Protein AF-A0A8H5I3A1-F1 (afdb_monomer_lite)

Sequence (200 aa):
MLNSIEPTDPDFLNMETYYETLQFLGSLYQNLHDGFGPIMMLRIITWFTFVPRNFVQLARELRPRALIILAYYAAFLKFPSDVWWIKNVGNRSLRDLCEHIGPEWQQYLLVPHMARLVEGELELGRVLFEDPNWSPQKPNSLRLDPTASVTLVDEKGRRVEWIPAEKKLVLMDSRGQVITKGEAIEKWRTDMNSTFTFDP

Radius of gyration: 25.06 Å; chains: 1; bounding box: 58×34×69 Å

Structure (mmCIF, N/CA/C/O backbone):
data_AF-A0A8H5I3A1-F1
#
_entry.id   AF-A0A8H5I3A1-F1
#
loop_
_atom_site.group_PDB
_atom_site.id
_atom_site.type_symbol
_atom_site.label_atom_id
_atom_site.label_alt_id
_atom_site.label_comp_id
_atom_site.label_asym_id
_atom_site.label_entity_id
_atom_site.label_seq_id
_atom_site.pdbx_PDB_ins_code
_atom_site.Cartn_x
_atom_site.Cartn_y
_atom_site.Cartn_z
_atom_site.occupancy
_atom_site.B_iso_or_equiv
_atom_site.auth_seq_id
_atom_site.auth_comp_id
_atom_site.auth_asym_id
_atom_site.auth_atom_id
_atom_site.pdbx_PDB_model_num
ATOM 1 N N . MET A 1 1 ? -14.997 4.706 6.112 1.00 88.19 1 MET A N 1
ATOM 2 C CA . MET A 1 1 ? -14.342 4.085 7.282 1.00 88.19 1 MET A CA 1
ATOM 3 C C . MET A 1 1 ? -13.966 5.092 8.373 1.00 88.19 1 MET A C 1
ATOM 5 O O . MET A 1 1 ? -14.440 4.921 9.486 1.00 88.19 1 MET A O 1
ATOM 9 N N . LEU A 1 2 ? -13.111 6.099 8.115 1.00 89.44 2 LEU A N 1
ATOM 10 C CA . LEU A 1 2 ? -12.712 7.071 9.158 1.00 89.44 2 LEU A CA 1
ATOM 11 C C . LEU A 1 2 ? -13.728 8.200 9.367 1.00 89.44 2 LEU A C 1
ATOM 13 O O . LEU A 1 2 ? -13.983 8.584 10.498 1.00 89.44 2 LEU A O 1
ATOM 17 N N . ASN A 1 3 ? -14.376 8.663 8.295 1.00 88.19 3 ASN A N 1
ATOM 18 C CA . ASN A 1 3 ? -15.410 9.708 8.369 1.00 88.19 3 ASN A CA 1
ATOM 19 C C . ASN A 1 3 ? -16.679 9.281 9.131 1.00 88.19 3 ASN A C 1
ATOM 21 O O . ASN A 1 3 ? -17.557 10.103 9.346 1.00 88.19 3 ASN A O 1
ATOM 25 N N . SER A 1 4 ? -16.798 8.000 9.489 1.00 87.56 4 SER A N 1
ATOM 26 C CA . SER A 1 4 ? -17.924 7.436 10.242 1.00 87.56 4 SER A CA 1
ATOM 27 C C . SER A 1 4 ? -17.569 7.155 11.708 1.00 87.56 4 SER A C 1
ATOM 29 O O . SER A 1 4 ? -18.235 6.347 12.348 1.00 87.56 4 SER A O 1
ATOM 31 N N . ILE A 1 5 ? -16.461 7.711 12.211 1.00 90.50 5 ILE A N 1
ATOM 32 C CA . ILE A 1 5 ? -16.051 7.582 13.612 1.00 90.50 5 ILE A CA 1
ATOM 33 C C . ILE A 1 5 ? -16.800 8.640 14.424 1.00 90.50 5 ILE A C 1
ATOM 35 O O . ILE A 1 5 ? -16.552 9.835 14.286 1.00 90.50 5 ILE A O 1
ATOM 39 N N . GLU A 1 6 ? -17.702 8.180 15.283 1.00 91.94 6 GLU A N 1
ATOM 40 C CA . GLU A 1 6 ? -18.440 9.031 16.216 1.00 91.94 6 GLU A CA 1
ATOM 41 C C . GLU A 1 6 ? -17.607 9.328 17.479 1.00 91.94 6 GLU A C 1
ATOM 43 O O . GLU A 1 6 ? -16.731 8.533 17.826 1.00 91.94 6 GLU A O 1
ATOM 48 N N . PRO A 1 7 ? -17.898 10.404 18.237 1.00 92.62 7 PRO A N 1
ATOM 49 C CA . PRO A 1 7 ? -17.209 10.720 19.499 1.00 92.62 7 PRO A CA 1
ATOM 50 C C . PRO A 1 7 ? -17.223 9.609 20.557 1.00 92.62 7 PRO A C 1
ATOM 52 O O . PRO A 1 7 ? -16.402 9.610 21.470 1.00 92.62 7 PRO A O 1
ATOM 55 N N . THR A 1 8 ? -18.167 8.674 20.459 1.00 92.88 8 THR A N 1
ATOM 56 C CA . THR A 1 8 ? -18.295 7.516 21.350 1.00 92.88 8 THR A CA 1
ATOM 57 C C . THR A 1 8 ? -17.515 6.289 20.868 1.00 92.88 8 THR A C 1
ATOM 59 O O . THR A 1 8 ? -17.412 5.313 21.613 1.00 92.88 8 THR A O 1
ATOM 62 N N . ASP A 1 9 ? -16.970 6.306 19.647 1.00 92.88 9 ASP A N 1
ATOM 63 C CA . ASP A 1 9 ? -16.182 5.203 19.100 1.00 92.88 9 ASP A CA 1
ATOM 64 C C . ASP A 1 9 ? -14.805 5.157 19.795 1.00 92.88 9 ASP A C 1
ATOM 66 O O . ASP A 1 9 ? -14.123 6.181 19.891 1.00 92.88 9 ASP A O 1
ATOM 70 N N . PRO A 1 10 ? -14.338 3.985 20.258 1.00 90.75 10 PRO A N 1
ATOM 71 C CA . PRO A 1 10 ? -13.012 3.845 20.860 1.00 90.75 10 PRO A CA 1
ATOM 72 C C . PRO A 1 10 ? -11.845 4.241 19.931 1.00 90.75 10 PRO A C 1
ATOM 74 O O . PRO A 1 10 ? -10.742 4.491 20.412 1.00 90.75 10 PRO A O 1
ATOM 77 N N . ASP A 1 11 ? -12.051 4.323 18.611 1.00 93.62 11 ASP A N 1
ATOM 78 C CA . ASP A 1 11 ? -11.067 4.858 17.659 1.00 93.62 11 ASP A CA 1
ATOM 79 C C . ASP A 1 11 ? -11.056 6.391 17.549 1.00 93.62 11 ASP A C 1
ATOM 81 O O . ASP A 1 11 ? -10.166 6.927 16.888 1.00 93.62 11 ASP A O 1
ATOM 85 N N . PHE A 1 12 ? -11.979 7.112 18.194 1.00 94.50 12 PHE A N 1
ATOM 86 C CA . PHE A 1 12 ? -12.083 8.572 18.083 1.00 94.50 12 PHE A CA 1
ATOM 87 C C . PHE A 1 12 ? -10.777 9.288 18.450 1.00 94.50 12 PHE A C 1
ATOM 89 O O . PHE A 1 12 ? -10.300 10.145 17.709 1.00 94.50 12 PHE A O 1
ATOM 96 N N . LEU A 1 13 ? -10.124 8.870 19.536 1.00 94.25 13 LEU A N 1
ATOM 97 C CA . LEU A 1 13 ? -8.843 9.446 19.969 1.00 94.25 13 LEU A CA 1
ATOM 98 C C . LEU A 1 13 ? -7.669 9.105 19.037 1.00 94.25 13 LEU A C 1
ATOM 100 O O . LEU A 1 13 ? -6.625 9.744 19.103 1.00 94.25 13 LEU A O 1
ATOM 104 N N . ASN A 1 14 ? -7.838 8.115 18.160 1.00 96.25 14 ASN A N 1
ATOM 105 C CA . ASN A 1 14 ? -6.808 7.629 17.246 1.00 96.25 14 ASN A CA 1
ATOM 106 C C . ASN A 1 14 ? -6.982 8.156 15.814 1.00 96.25 14 ASN A C 1
ATOM 108 O O . ASN A 1 14 ? -6.205 7.793 14.930 1.00 96.25 14 ASN A O 1
ATOM 112 N N . MET A 1 15 ? -7.984 9.008 15.558 1.00 95.69 15 MET A N 1
ATOM 113 C CA . MET A 1 15 ? -8.279 9.520 14.215 1.00 95.69 15 MET A CA 1
ATOM 114 C C . MET A 1 15 ? -7.068 10.170 13.551 1.00 95.69 15 MET A C 1
ATOM 116 O O . MET A 1 15 ? -6.775 9.861 12.399 1.00 95.69 15 MET A O 1
ATOM 120 N N . GLU A 1 16 ? -6.338 11.019 14.275 1.00 95.69 16 GLU A N 1
ATOM 121 C CA . GLU A 1 16 ? -5.143 11.689 13.751 1.00 95.69 16 GLU A CA 1
ATOM 122 C C . GLU A 1 16 ? -4.082 10.678 13.303 1.00 95.69 16 GLU A C 1
ATOM 124 O O . GLU A 1 16 ? -3.569 10.772 12.192 1.00 95.69 16 GLU A O 1
ATOM 129 N N . THR A 1 17 ? -3.845 9.637 14.107 1.00 97.69 17 THR A N 1
ATOM 130 C CA . THR A 1 17 ? -2.913 8.551 13.770 1.00 97.69 17 THR A CA 1
ATOM 131 C C . THR A 1 17 ? -3.335 7.810 12.496 1.00 97.69 17 THR A C 1
ATOM 133 O O . THR A 1 17 ? -2.490 7.479 11.658 1.00 97.69 17 THR A O 1
ATOM 136 N N . TYR A 1 18 ? -4.636 7.562 12.307 1.00 97.88 18 TYR A N 1
ATOM 137 C CA . TYR A 1 18 ? -5.134 6.945 11.077 1.00 97.88 18 TYR A CA 1
ATOM 138 C C . TYR A 1 18 ? -4.972 7.864 9.861 1.00 97.88 18 TYR A C 1
ATOM 140 O O . TYR A 1 18 ? -4.528 7.396 8.812 1.00 97.88 18 TYR A O 1
ATOM 148 N N . TYR A 1 19 ? -5.290 9.155 9.991 1.00 97.25 19 TYR A N 1
ATOM 149 C CA . TYR A 1 19 ? -5.118 10.129 8.911 1.00 97.25 19 TYR A CA 1
ATOM 150 C C . TYR A 1 19 ? -3.655 10.288 8.508 1.00 97.25 19 TYR A C 1
ATOM 152 O O . TYR A 1 19 ? -3.350 10.232 7.319 1.00 97.25 19 TYR A O 1
ATOM 160 N N . GLU A 1 20 ? -2.749 10.422 9.474 1.00 97.25 20 GLU A N 1
ATOM 161 C CA . GLU A 1 20 ? -1.308 10.499 9.225 1.00 97.25 20 GLU A CA 1
ATOM 162 C C . GLU A 1 20 ? -0.809 9.245 8.487 1.00 97.25 20 GLU A C 1
ATOM 164 O O . GLU A 1 20 ? -0.136 9.335 7.460 1.00 97.25 20 GLU A O 1
ATOM 169 N N . THR A 1 21 ? -1.232 8.052 8.917 1.00 98.12 21 THR A N 1
ATOM 170 C CA . THR A 1 21 ? -0.876 6.801 8.224 1.00 98.12 21 THR A CA 1
ATOM 171 C C . THR A 1 21 ? -1.431 6.747 6.797 1.00 98.12 21 THR A C 1
ATOM 173 O O . THR A 1 21 ? -0.738 6.318 5.868 1.00 98.12 21 THR A O 1
ATOM 176 N N . LEU A 1 22 ? -2.667 7.212 6.591 1.00 97.56 22 LEU A N 1
ATOM 177 C CA . LEU A 1 22 ? -3.273 7.299 5.264 1.00 97.56 22 LEU A CA 1
ATOM 178 C C . LEU A 1 22 ? -2.560 8.297 4.351 1.00 97.56 22 LEU A C 1
ATOM 180 O O . LEU A 1 22 ? -2.540 8.068 3.147 1.00 97.56 22 LEU A O 1
ATOM 184 N N . GLN A 1 23 ? -1.942 9.360 4.872 1.00 97.44 23 GLN A N 1
ATOM 185 C CA . GLN A 1 23 ? -1.122 10.260 4.054 1.00 97.44 23 GLN A CA 1
ATOM 186 C C . GLN A 1 23 ? 0.094 9.524 3.482 1.00 97.44 23 GLN A C 1
ATOM 188 O O . GLN A 1 23 ? 0.380 9.635 2.287 1.00 97.44 23 GLN A O 1
ATOM 193 N N . PHE A 1 24 ? 0.770 8.703 4.292 1.00 97.44 24 PHE A N 1
ATOM 194 C CA . PHE A 1 24 ? 1.877 7.877 3.806 1.00 97.44 24 PHE A CA 1
ATOM 195 C C . PHE A 1 24 ? 1.408 6.837 2.788 1.00 97.44 24 PHE A C 1
ATOM 197 O O . PHE A 1 24 ? 2.057 6.666 1.756 1.00 97.44 24 PHE A O 1
ATOM 204 N N . LEU A 1 25 ? 0.278 6.165 3.031 1.00 97.81 25 LEU A N 1
ATOM 205 C CA . LEU A 1 25 ? -0.305 5.234 2.058 1.00 97.81 25 LEU A CA 1
ATOM 206 C C . LEU A 1 25 ? -0.710 5.953 0.759 1.00 97.81 25 LEU A C 1
ATOM 208 O O . LEU A 1 25 ? -0.364 5.501 -0.328 1.00 97.81 25 LEU A O 1
ATOM 212 N N . GLY A 1 26 ? -1.362 7.110 0.859 1.00 96.81 26 GLY A N 1
ATOM 213 C CA . GLY A 1 26 ? -1.740 7.957 -0.271 1.00 96.81 26 GLY A CA 1
ATOM 214 C C . GLY A 1 26 ? -0.532 8.421 -1.085 1.00 96.81 26 GLY A C 1
ATOM 215 O O . GLY A 1 26 ? -0.606 8.497 -2.308 1.00 96.81 26 GLY A O 1
ATOM 216 N N . SER A 1 27 ? 0.621 8.632 -0.445 1.00 95.69 27 SER A N 1
ATOM 217 C CA . SER A 1 27 ? 1.862 8.908 -1.171 1.00 95.69 27 SER A CA 1
ATOM 218 C C . SER A 1 27 ? 2.274 7.746 -2.088 1.00 95.69 27 SER A C 1
ATOM 220 O O . SER A 1 27 ? 2.778 7.999 -3.180 1.00 95.69 27 SER A O 1
ATOM 222 N N . LEU A 1 28 ? 2.011 6.485 -1.715 1.00 97.12 28 LEU A N 1
ATOM 223 C CA . LEU A 1 28 ? 2.271 5.332 -2.587 1.00 97.12 28 LEU A CA 1
ATOM 224 C C . LEU A 1 28 ? 1.354 5.345 -3.812 1.00 97.12 28 LEU A C 1
ATOM 226 O O . LEU A 1 28 ? 1.834 5.117 -4.917 1.00 97.12 28 LEU A O 1
ATOM 230 N N . TYR A 1 29 ? 0.076 5.691 -3.638 1.00 96.88 29 TYR A N 1
ATOM 231 C CA . TYR A 1 29 ? -0.862 5.889 -4.749 1.00 96.88 29 TYR A CA 1
ATOM 232 C C . TYR A 1 29 ? -0.400 6.986 -5.713 1.00 96.88 29 TYR A C 1
ATOM 234 O O . TYR A 1 29 ? -0.421 6.795 -6.925 1.00 96.88 29 TYR A O 1
ATOM 242 N N . GLN A 1 30 ? 0.081 8.115 -5.188 1.00 93.75 30 GLN A N 1
ATOM 243 C CA . GLN A 1 30 ? 0.622 9.187 -6.029 1.00 93.75 30 GLN A CA 1
ATOM 244 C C . GLN A 1 30 ? 1.849 8.725 -6.825 1.00 93.75 30 GLN A C 1
ATOM 246 O O . GLN A 1 30 ? 1.947 9.002 -8.013 1.00 93.75 30 GLN A O 1
ATOM 251 N N . ASN A 1 31 ? 2.756 7.960 -6.209 1.00 91.62 31 ASN A N 1
ATOM 252 C CA . ASN A 1 31 ? 3.911 7.408 -6.927 1.00 91.62 31 ASN A CA 1
ATOM 253 C C . ASN A 1 31 ? 3.501 6.325 -7.940 1.00 91.62 31 ASN A C 1
ATOM 255 O O . ASN A 1 31 ? 4.146 6.192 -8.972 1.00 91.62 31 ASN A O 1
ATOM 259 N N . LEU A 1 32 ? 2.428 5.575 -7.681 1.00 93.50 32 LEU A N 1
ATOM 260 C CA . LEU A 1 32 ? 1.914 4.574 -8.615 1.00 93.50 32 LEU A CA 1
ATOM 261 C C . LEU A 1 32 ? 1.421 5.214 -9.925 1.00 93.50 32 LEU A C 1
ATOM 263 O O . LEU A 1 32 ? 1.598 4.620 -10.987 1.00 93.50 32 LEU A O 1
ATOM 267 N N . HIS A 1 33 ? 0.869 6.435 -9.880 1.00 90.19 33 HIS A N 1
ATOM 268 C CA . HIS A 1 33 ? 0.532 7.187 -11.097 1.00 90.19 33 HIS A CA 1
ATOM 269 C C . HIS A 1 33 ? 1.747 7.432 -11.999 1.00 90.19 33 HIS A C 1
ATOM 271 O O . HIS A 1 33 ? 1.598 7.415 -13.219 1.00 90.19 33 HIS A O 1
ATOM 277 N N . ASP A 1 34 ? 2.939 7.614 -11.426 1.00 87.44 34 ASP A N 1
ATOM 278 C CA . ASP A 1 34 ? 4.181 7.799 -12.179 1.00 87.44 34 ASP A CA 1
ATOM 279 C C . ASP A 1 34 ? 4.711 6.498 -12.812 1.00 87.44 34 ASP A C 1
ATOM 281 O O . ASP A 1 34 ? 5.591 6.572 -13.667 1.00 87.44 34 ASP A O 1
ATOM 285 N N . GLY A 1 35 ? 4.193 5.326 -12.433 1.00 87.62 35 GLY A N 1
ATOM 286 C CA . GLY A 1 35 ? 4.614 4.016 -12.944 1.00 87.62 35 GLY A CA 1
ATOM 287 C C . GLY A 1 35 ? 5.496 3.207 -11.992 1.00 87.62 35 GLY A C 1
ATOM 288 O O . GLY A 1 35 ? 5.764 3.599 -10.859 1.00 87.62 35 GLY A O 1
ATOM 289 N N . PHE A 1 36 ? 5.963 2.045 -12.456 1.00 88.44 36 PHE A N 1
ATOM 290 C CA . PHE A 1 36 ? 6.558 0.995 -11.616 1.00 88.44 36 PHE A CA 1
ATOM 291 C C . PHE A 1 36 ? 8.086 1.136 -11.462 1.00 88.44 36 PHE A C 1
ATOM 293 O O . PHE A 1 36 ? 8.856 0.187 -11.599 1.00 88.44 36 PHE A O 1
ATOM 300 N N . GLY A 1 37 ? 8.556 2.361 -11.215 1.00 85.12 37 GLY A N 1
ATOM 301 C CA . GLY A 1 37 ? 9.987 2.669 -11.149 1.00 85.12 37 GLY A CA 1
ATOM 302 C C . GLY A 1 37 ? 10.681 2.217 -9.847 1.00 85.12 37 GLY A C 1
ATOM 303 O O . GLY A 1 37 ? 10.029 2.037 -8.816 1.00 85.12 37 GLY A O 1
ATOM 304 N N . PRO A 1 38 ? 12.029 2.142 -9.817 1.00 85.62 38 PRO A N 1
ATOM 305 C CA . PRO A 1 38 ? 12.796 1.794 -8.611 1.00 85.62 38 PRO A CA 1
ATOM 306 C C . PRO A 1 38 ? 12.502 2.669 -7.382 1.00 85.62 38 PRO A C 1
ATOM 308 O O . PRO A 1 38 ? 12.528 2.182 -6.254 1.00 85.62 38 PRO A O 1
ATOM 311 N N . ILE A 1 39 ? 12.188 3.954 -7.586 1.00 87.38 39 ILE A N 1
ATOM 312 C CA . ILE A 1 39 ? 11.810 4.872 -6.499 1.00 87.38 39 ILE A CA 1
ATOM 313 C C . ILE A 1 39 ? 10.489 4.431 -5.854 1.00 87.38 39 ILE A C 1
ATOM 315 O O . ILE A 1 39 ? 10.374 4.447 -4.630 1.00 87.38 39 ILE A O 1
ATOM 319 N N . MET A 1 40 ? 9.512 4.001 -6.658 1.00 90.81 40 MET A N 1
ATOM 320 C CA . MET A 1 40 ? 8.245 3.468 -6.158 1.00 90.81 40 MET A CA 1
ATOM 321 C C . MET A 1 40 ? 8.492 2.203 -5.327 1.00 90.81 40 MET A C 1
ATOM 323 O O . MET A 1 40 ? 8.013 2.113 -4.198 1.00 90.81 40 MET A O 1
ATOM 327 N N . MET A 1 41 ? 9.313 1.276 -5.831 1.00 91.81 41 MET A N 1
ATOM 328 C CA . MET A 1 41 ? 9.672 0.047 -5.110 1.00 91.81 41 MET A CA 1
ATOM 329 C C . MET A 1 41 ? 10.355 0.347 -3.771 1.00 91.81 41 MET A C 1
ATOM 331 O O . MET A 1 41 ? 9.996 -0.231 -2.746 1.00 91.81 41 MET A O 1
ATOM 335 N N . LEU A 1 42 ? 11.291 1.302 -3.749 1.00 91.88 42 LEU A N 1
ATOM 336 C CA . LEU A 1 42 ? 11.956 1.732 -2.519 1.00 91.88 42 LEU A CA 1
ATOM 337 C C . LEU A 1 42 ? 10.966 2.334 -1.512 1.00 91.88 42 LEU A C 1
ATOM 339 O O . LEU A 1 42 ? 11.050 2.033 -0.321 1.00 91.88 42 LEU A O 1
ATOM 343 N N . ARG A 1 43 ? 10.012 3.153 -1.971 1.00 94.62 43 ARG A N 1
ATOM 344 C CA . ARG A 1 43 ? 8.970 3.735 -1.110 1.00 94.62 43 ARG A CA 1
ATOM 345 C C . ARG A 1 43 ? 8.049 2.672 -0.526 1.00 94.62 43 ARG A C 1
ATOM 347 O O . ARG A 1 43 ? 7.736 2.755 0.655 1.00 94.62 43 ARG A O 1
ATOM 354 N N . ILE A 1 44 ? 7.664 1.667 -1.313 1.00 96.62 44 ILE A N 1
ATOM 355 C CA . ILE A 1 44 ? 6.885 0.526 -0.815 1.00 96.62 44 ILE A CA 1
ATOM 356 C C . ILE A 1 44 ? 7.672 -0.186 0.282 1.00 96.62 44 ILE A C 1
ATOM 358 O O . ILE A 1 44 ? 7.165 -0.366 1.381 1.00 96.62 44 ILE A O 1
ATOM 362 N N . ILE A 1 45 ? 8.929 -0.543 0.008 1.00 95.38 45 ILE A N 1
ATOM 363 C CA . ILE A 1 45 ? 9.759 -1.311 0.940 1.00 95.38 45 ILE A CA 1
ATOM 364 C C . ILE A 1 45 ? 10.027 -0.539 2.235 1.00 95.38 45 ILE A C 1
ATOM 366 O O . ILE A 1 45 ? 10.087 -1.145 3.296 1.00 95.38 45 ILE A O 1
ATOM 370 N N . THR A 1 46 ? 10.182 0.781 2.173 1.00 95.62 46 THR A N 1
ATOM 371 C CA . THR A 1 46 ? 10.489 1.613 3.348 1.00 95.62 46 THR A CA 1
ATOM 372 C C . THR A 1 46 ? 9.254 2.214 4.019 1.00 95.62 46 THR A C 1
ATOM 374 O O . THR A 1 46 ? 9.390 2.872 5.043 1.00 95.62 46 THR A O 1
ATOM 377 N N . TRP A 1 47 ? 8.036 1.973 3.521 1.00 97.06 47 TRP A N 1
ATOM 378 C CA . TRP A 1 47 ? 6.813 2.600 4.041 1.00 97.06 47 TRP A CA 1
ATOM 379 C C . TRP A 1 47 ? 6.662 2.453 5.562 1.00 97.06 47 TRP A C 1
ATOM 381 O O . TRP A 1 47 ? 6.403 3.433 6.260 1.00 97.06 47 TRP A O 1
ATOM 391 N N . PHE A 1 48 ? 6.930 1.259 6.100 1.00 91.06 48 PHE A N 1
ATOM 392 C CA . PHE A 1 48 ? 6.798 0.971 7.532 1.00 91.06 48 PHE A CA 1
ATOM 393 C C . PHE A 1 48 ? 7.735 1.793 8.433 1.00 91.06 48 PHE A C 1
ATOM 395 O O . PHE A 1 48 ? 7.478 1.889 9.630 1.00 91.06 48 PHE A O 1
ATOM 402 N N . THR A 1 49 ? 8.808 2.394 7.899 1.00 94.50 49 THR A N 1
ATOM 403 C CA . THR A 1 49 ? 9.718 3.239 8.691 1.00 94.50 49 THR A CA 1
ATOM 404 C C . THR A 1 49 ? 9.162 4.638 8.945 1.00 94.50 49 THR A C 1
ATOM 406 O O . THR A 1 49 ? 9.665 5.332 9.824 1.00 94.50 49 THR A O 1
ATOM 409 N N . PHE A 1 50 ? 8.146 5.056 8.184 1.00 93.25 50 PHE A N 1
ATOM 410 C CA . PHE A 1 50 ? 7.515 6.377 8.299 1.00 93.25 50 PHE A CA 1
ATOM 411 C C . PHE A 1 50 ? 6.216 6.355 9.107 1.00 93.25 50 PHE A C 1
ATOM 413 O O . PHE A 1 50 ? 5.752 7.395 9.559 1.00 93.25 50 PHE A O 1
ATOM 420 N N . VAL A 1 51 ? 5.630 5.174 9.299 1.00 94.94 51 VAL A N 1
ATOM 421 C CA . VAL A 1 51 ? 4.338 5.011 9.966 1.00 94.94 51 VAL A CA 1
ATOM 422 C C . VAL A 1 51 ? 4.432 5.382 11.455 1.00 94.94 51 VAL A C 1
ATOM 424 O O . VAL A 1 51 ? 5.390 4.979 12.125 1.00 94.94 51 VAL A O 1
ATOM 427 N N . PRO A 1 52 ? 3.434 6.092 12.018 1.00 97.00 52 PRO A N 1
ATOM 428 C CA . PRO A 1 52 ? 3.438 6.466 13.428 1.00 97.00 52 PRO A CA 1
ATOM 429 C C . PRO A 1 52 ? 3.522 5.250 14.355 1.00 97.00 52 PRO A C 1
ATOM 431 O O . PRO A 1 52 ? 2.848 4.238 14.153 1.00 97.00 52 PRO A O 1
ATOM 434 N N . ARG A 1 53 ? 4.284 5.367 15.450 1.00 96.50 53 ARG A N 1
ATOM 435 C CA . ARG A 1 53 ? 4.385 4.297 16.466 1.00 96.50 53 ARG A CA 1
ATOM 436 C C . ARG A 1 53 ? 3.021 3.888 17.028 1.00 96.50 53 ARG A C 1
ATOM 438 O O . ARG A 1 53 ? 2.795 2.703 17.259 1.00 96.50 53 ARG A O 1
ATOM 445 N N . ASN A 1 54 ? 2.108 4.844 17.192 1.00 97.31 54 ASN A N 1
ATOM 446 C CA . ASN A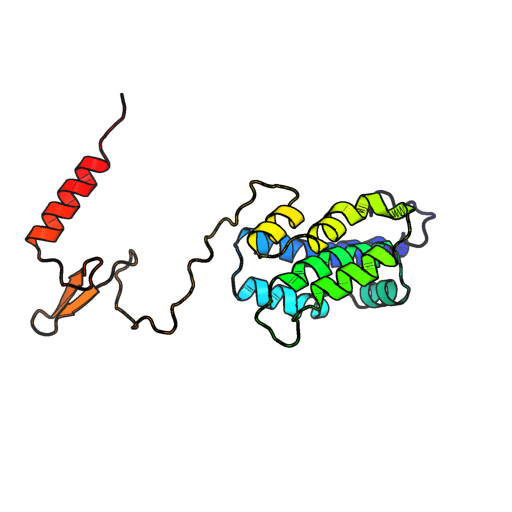 1 54 ? 0.749 4.569 17.658 1.00 97.31 54 ASN A CA 1
ATOM 447 C C . ASN A 1 54 ? -0.023 3.695 16.666 1.00 97.31 54 ASN A C 1
ATOM 449 O O . ASN A 1 54 ? -0.717 2.778 17.087 1.00 97.31 54 ASN A O 1
ATOM 453 N N . PHE A 1 55 ? 0.151 3.891 15.356 1.00 98.19 55 PHE A N 1
ATOM 454 C CA . PHE A 1 55 ? -0.488 3.030 14.362 1.00 98.19 55 PHE A CA 1
ATOM 455 C C . PHE A 1 55 ? 0.004 1.585 14.473 1.00 98.19 55 PHE A C 1
ATOM 457 O O . PHE A 1 55 ? -0.792 0.6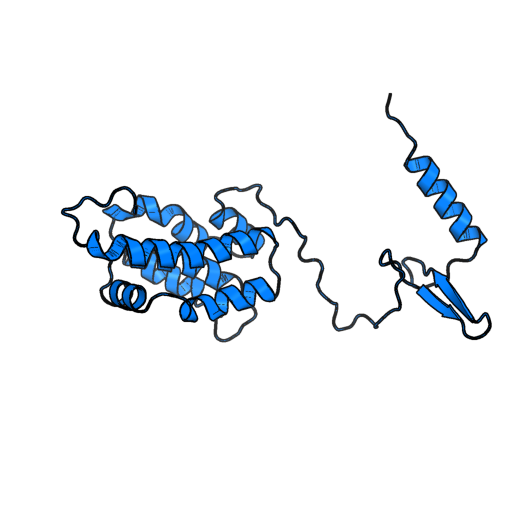50 14.408 1.00 98.19 55 PHE A O 1
ATOM 464 N N . VAL A 1 56 ? 1.307 1.391 14.708 1.00 97.38 56 VAL A N 1
ATOM 465 C CA . VAL A 1 56 ? 1.872 0.054 14.951 1.00 97.38 56 VAL A CA 1
ATOM 466 C C . VAL A 1 56 ? 1.214 -0.597 16.169 1.00 97.38 56 VAL A C 1
ATOM 468 O O . VAL A 1 56 ? 0.903 -1.785 16.128 1.00 97.38 56 VAL A O 1
ATOM 471 N N . GLN A 1 57 ? 0.953 0.166 17.231 1.00 97.56 57 GLN A N 1
ATOM 472 C CA . GLN A 1 57 ? 0.243 -0.340 18.404 1.00 97.56 57 GLN A CA 1
ATOM 473 C C . GLN A 1 57 ? -1.210 -0.726 18.075 1.00 97.56 57 GLN A C 1
ATOM 475 O O . GLN A 1 57 ? -1.622 -1.833 18.409 1.00 97.56 57 GLN A O 1
ATOM 480 N N . LEU A 1 58 ? -1.946 0.108 17.334 1.00 97.94 58 LEU A N 1
ATOM 481 C CA . LEU A 1 58 ? -3.319 -0.192 16.897 1.00 97.94 58 LEU A CA 1
ATOM 482 C C . LEU A 1 58 ? -3.387 -1.455 16.025 1.00 97.94 58 LEU A C 1
ATOM 484 O O . LEU A 1 58 ? -4.307 -2.261 16.155 1.00 97.94 58 LEU A O 1
ATOM 488 N N . ALA A 1 59 ? -2.390 -1.665 15.163 1.00 97.44 59 ALA A N 1
ATOM 489 C CA . ALA A 1 59 ? -2.267 -2.889 14.378 1.00 97.44 59 ALA A CA 1
ATOM 490 C C . ALA A 1 59 ? -1.979 -4.119 15.255 1.00 97.44 59 ALA A C 1
ATOM 492 O O . ALA A 1 59 ? -2.552 -5.182 15.024 1.00 97.44 59 ALA A O 1
ATOM 493 N N . ARG A 1 60 ? -1.128 -3.986 16.283 1.00 97.06 60 ARG A N 1
ATOM 494 C CA . ARG A 1 60 ? -0.850 -5.063 17.255 1.00 97.06 60 ARG A CA 1
ATOM 495 C C . ARG A 1 60 ? -2.067 -5.417 18.103 1.00 97.06 60 ARG A C 1
ATOM 497 O O . ARG A 1 60 ? -2.230 -6.574 18.469 1.00 97.06 60 ARG A O 1
ATOM 504 N N . GLU A 1 61 ? -2.909 -4.433 18.389 1.00 97.12 61 GLU A N 1
ATOM 505 C CA . GLU A 1 61 ? -4.204 -4.597 19.055 1.00 97.12 61 GLU A CA 1
ATOM 506 C C . GLU A 1 61 ? -5.301 -5.112 18.113 1.00 97.12 61 GLU A C 1
ATOM 508 O O . GLU A 1 61 ? -6.447 -5.258 18.531 1.00 97.12 61 GLU A O 1
ATOM 513 N N . LEU A 1 62 ? -4.962 -5.394 16.848 1.00 96.75 62 LEU A N 1
ATOM 514 C CA . LEU A 1 62 ? -5.878 -5.909 15.830 1.00 96.75 62 LEU A CA 1
ATOM 515 C C . LEU A 1 62 ? -7.097 -4.998 15.615 1.00 96.75 62 LEU A C 1
ATOM 517 O O . LEU A 1 62 ? -8.195 -5.463 15.307 1.00 96.75 62 LEU A O 1
ATOM 521 N N . ARG A 1 63 ? -6.918 -3.675 15.755 1.00 96.56 63 ARG A N 1
ATOM 522 C CA . ARG A 1 63 ? -7.989 -2.705 15.493 1.00 96.56 63 ARG A CA 1
ATOM 523 C C . ARG A 1 63 ? -8.405 -2.815 14.019 1.00 96.56 63 ARG A C 1
ATOM 525 O O . ARG A 1 63 ? -7.555 -2.600 13.151 1.00 96.56 63 ARG A O 1
ATOM 532 N N . PRO A 1 64 ? -9.685 -3.092 13.693 1.00 96.31 64 PRO A N 1
ATOM 533 C CA . PRO A 1 64 ? -10.095 -3.389 12.318 1.00 96.31 64 PRO A CA 1
ATOM 534 C C . PRO A 1 64 ? -9.700 -2.312 11.306 1.00 96.31 64 PRO A C 1
ATOM 536 O O . PRO A 1 64 ? -9.217 -2.623 10.223 1.00 96.31 64 PRO A O 1
ATOM 539 N N . ARG A 1 65 ? -9.810 -1.033 11.685 1.00 97.06 65 ARG A N 1
ATOM 540 C CA . ARG A 1 65 ? -9.417 0.107 10.844 1.00 97.06 65 ARG A CA 1
ATOM 541 C C . ARG A 1 65 ? -7.920 0.123 10.521 1.00 97.06 65 ARG A C 1
ATOM 543 O O . ARG A 1 65 ? -7.547 0.405 9.383 1.00 97.06 65 ARG A O 1
ATOM 550 N N . ALA A 1 66 ? -7.069 -0.229 11.488 1.00 97.88 66 ALA A N 1
ATOM 551 C CA . ALA A 1 66 ? -5.632 -0.380 11.264 1.00 97.88 66 ALA A CA 1
ATOM 552 C C . ALA A 1 66 ? -5.343 -1.554 10.319 1.00 97.88 66 ALA A C 1
ATOM 554 O O . ALA A 1 66 ? -4.542 -1.424 9.393 1.00 97.88 66 ALA A O 1
ATOM 555 N N . LEU A 1 67 ? -6.035 -2.681 10.513 1.00 98.38 67 LEU A N 1
ATOM 556 C CA . LEU A 1 67 ? -5.872 -3.871 9.678 1.00 98.38 67 LEU A CA 1
ATOM 557 C C . LEU A 1 67 ? -6.340 -3.651 8.236 1.00 98.38 67 LEU A C 1
ATOM 559 O O . LEU A 1 67 ? -5.691 -4.140 7.317 1.00 98.38 67 LEU A O 1
ATOM 563 N N . ILE A 1 68 ? -7.403 -2.873 8.018 1.00 98.38 68 ILE A N 1
ATOM 564 C CA . ILE A 1 68 ? -7.850 -2.477 6.675 1.00 98.38 68 ILE A CA 1
ATOM 565 C C . ILE A 1 68 ? -6.755 -1.663 5.980 1.00 98.38 68 ILE A C 1
ATOM 567 O O . ILE A 1 68 ? -6.362 -2.004 4.869 1.00 98.38 68 ILE A O 1
ATOM 571 N N . ILE A 1 69 ? -6.189 -0.645 6.639 1.00 98.38 69 ILE A N 1
ATOM 572 C CA . ILE A 1 69 ? -5.078 0.148 6.079 1.00 98.38 69 ILE A CA 1
ATOM 573 C C . ILE A 1 69 ? -3.874 -0.751 5.749 1.00 98.38 69 ILE A C 1
ATOM 575 O O . ILE A 1 69 ? -3.281 -0.625 4.675 1.00 98.38 69 ILE A O 1
ATOM 579 N N . LEU A 1 70 ? -3.546 -1.706 6.626 1.00 98.44 70 LEU A N 1
ATOM 580 C CA . LEU A 1 70 ? -2.505 -2.701 6.361 1.00 98.44 70 LEU A CA 1
ATOM 581 C C . LEU A 1 70 ? -2.845 -3.634 5.196 1.00 98.44 70 LEU A C 1
ATOM 583 O O . LEU A 1 70 ? -1.932 -4.030 4.479 1.00 98.44 70 LEU A O 1
ATOM 587 N N . ALA A 1 71 ? -4.115 -3.973 4.973 1.00 98.62 71 ALA A N 1
ATOM 588 C CA . ALA A 1 71 ? -4.533 -4.804 3.848 1.00 98.62 71 ALA A CA 1
ATOM 589 C C . ALA A 1 71 ? -4.311 -4.073 2.516 1.00 98.62 71 ALA A C 1
ATOM 591 O O . ALA A 1 71 ? -3.757 -4.648 1.581 1.00 98.62 71 ALA A O 1
ATOM 592 N N . TYR A 1 72 ? -4.626 -2.777 2.449 1.00 98.56 72 TYR A N 1
ATOM 593 C CA . TYR A 1 72 ? -4.279 -1.953 1.289 1.00 98.56 72 TYR A CA 1
ATOM 594 C C . TYR A 1 72 ? -2.761 -1.857 1.089 1.00 98.56 72 TYR A C 1
ATOM 596 O O . TYR A 1 72 ? -2.274 -2.038 -0.024 1.00 98.56 72 TYR A O 1
ATOM 604 N N . TYR A 1 73 ? -1.982 -1.656 2.155 1.00 98.50 73 TYR A N 1
ATOM 605 C CA . TYR A 1 73 ? -0.519 -1.685 2.052 1.00 98.50 73 TYR A CA 1
ATOM 606 C C . TYR A 1 73 ? 0.022 -3.062 1.613 1.00 98.50 73 TYR A C 1
ATOM 608 O O . TYR A 1 73 ? 0.954 -3.142 0.814 1.00 98.50 73 TYR A O 1
ATOM 616 N N . ALA A 1 74 ? -0.586 -4.163 2.060 1.00 98.31 74 ALA A N 1
ATOM 617 C CA . ALA A 1 74 ? -0.207 -5.514 1.652 1.00 98.31 74 ALA A CA 1
ATOM 618 C C . ALA A 1 74 ? -0.414 -5.757 0.149 1.00 98.31 74 ALA A C 1
ATOM 620 O O . ALA A 1 74 ? 0.358 -6.506 -0.452 1.00 98.31 74 ALA A O 1
ATOM 621 N N . ALA A 1 75 ? -1.383 -5.085 -0.480 1.00 98.44 75 ALA A N 1
ATOM 622 C CA . ALA A 1 75 ? -1.497 -5.072 -1.935 1.00 98.44 75 ALA A CA 1
ATOM 623 C C . ALA A 1 75 ? -0.270 -4.415 -2.589 1.00 98.44 75 ALA A C 1
ATOM 625 O O . ALA A 1 75 ? 0.296 -4.998 -3.509 1.00 98.44 75 ALA A O 1
ATOM 626 N N . PHE A 1 76 ? 0.237 -3.291 -2.067 1.00 97.94 76 PHE A N 1
ATOM 627 C CA . PHE A 1 76 ? 1.479 -2.685 -2.574 1.00 97.94 76 PHE A CA 1
ATOM 628 C C . PHE A 1 76 ? 2.706 -3.598 -2.420 1.00 97.94 76 PHE A C 1
ATOM 630 O O . PHE A 1 76 ? 3.583 -3.600 -3.282 1.00 97.94 76 PHE A O 1
ATOM 637 N N . LEU A 1 77 ? 2.768 -4.431 -1.377 1.00 97.62 77 LEU A N 1
ATOM 638 C CA . LEU A 1 77 ? 3.864 -5.394 -1.185 1.00 97.62 77 LEU A CA 1
ATOM 639 C C . LEU A 1 77 ? 3.953 -6.478 -2.276 1.00 97.62 77 LEU A C 1
ATOM 641 O O . LEU A 1 77 ? 4.919 -7.241 -2.288 1.00 97.62 77 LEU A O 1
ATOM 645 N N . LYS A 1 78 ? 2.982 -6.561 -3.193 1.00 96.94 78 LYS A N 1
ATOM 646 C CA . LYS A 1 78 ? 3.052 -7.444 -4.365 1.00 96.94 78 LYS A CA 1
ATOM 647 C C . LYS A 1 78 ? 3.899 -6.878 -5.514 1.00 96.94 78 LYS A C 1
ATOM 649 O O . LYS A 1 78 ? 4.370 -7.667 -6.324 1.00 96.94 78 LYS A O 1
ATOM 654 N N . PHE A 1 79 ? 4.126 -5.562 -5.575 1.00 95.12 79 PHE A N 1
ATOM 655 C CA . PHE A 1 79 ? 4.919 -4.926 -6.638 1.00 95.12 79 PHE A CA 1
ATOM 656 C C . PHE A 1 79 ? 6.405 -5.326 -6.665 1.00 95.12 79 PHE A C 1
ATOM 658 O O . PHE A 1 79 ? 6.885 -5.688 -7.733 1.00 95.12 79 PHE A O 1
ATOM 665 N N . PRO A 1 80 ? 7.165 -5.308 -5.550 1.00 91.69 80 PRO A N 1
ATOM 666 C CA . PRO A 1 80 ? 8.596 -5.628 -5.571 1.00 91.69 80 PRO A CA 1
ATOM 667 C C . PRO A 1 80 ? 8.848 -7.151 -5.646 1.00 91.69 80 PRO A C 1
ATOM 669 O O . PRO A 1 80 ? 9.496 -7.734 -4.774 1.00 91.69 80 PRO A O 1
ATOM 672 N N . SER A 1 81 ? 8.337 -7.817 -6.687 1.00 85.44 81 SER A N 1
ATOM 673 C CA . SER A 1 81 ? 8.388 -9.278 -6.866 1.00 85.44 81 SER A CA 1
ATOM 674 C C . SER A 1 81 ? 9.804 -9.838 -7.017 1.00 85.44 81 SER A C 1
ATOM 676 O O . SER A 1 81 ? 10.052 -10.993 -6.659 1.00 85.44 81 SER A O 1
ATOM 678 N N . ASP A 1 82 ? 10.730 -9.013 -7.508 1.00 84.88 82 ASP A N 1
ATOM 679 C CA . ASP A 1 82 ? 12.136 -9.373 -7.729 1.00 84.88 82 ASP A CA 1
ATOM 680 C C . ASP A 1 82 ? 12.973 -9.324 -6.436 1.00 84.88 82 ASP A C 1
ATOM 682 O O . ASP A 1 82 ? 14.103 -9.815 -6.388 1.00 84.88 82 ASP A O 1
ATOM 686 N N . VAL A 1 83 ? 12.422 -8.773 -5.349 1.00 88.75 83 VAL A N 1
ATOM 687 C CA . VAL A 1 83 ? 13.098 -8.688 -4.051 1.00 88.75 83 VAL A CA 1
ATOM 688 C C . VAL A 1 83 ? 12.828 -9.961 -3.250 1.00 88.75 83 VAL A C 1
ATOM 690 O O . VAL A 1 83 ? 11.757 -10.146 -2.671 1.00 88.75 83 VAL A O 1
ATOM 693 N N . TRP A 1 84 ? 13.823 -10.852 -3.197 1.00 91.69 84 TRP A N 1
ATOM 694 C CA . TRP A 1 84 ? 13.674 -12.224 -2.684 1.00 91.69 84 TRP A CA 1
ATOM 695 C C . TRP A 1 84 ? 13.043 -12.332 -1.286 1.00 91.69 84 TRP A C 1
ATOM 697 O O . TRP A 1 84 ? 12.270 -13.256 -1.044 1.00 91.69 84 TRP A O 1
ATOM 707 N N . TRP A 1 85 ? 13.335 -11.397 -0.378 1.00 92.19 85 TRP A N 1
ATOM 708 C CA . TRP A 1 85 ? 12.830 -11.415 1.000 1.00 92.19 85 TRP A CA 1
ATOM 709 C C . TRP A 1 85 ? 11.436 -10.784 1.153 1.00 92.19 85 TRP A C 1
ATOM 711 O O . TRP A 1 85 ? 10.753 -11.059 2.138 1.00 92.19 85 TRP A O 1
ATOM 721 N N . ILE A 1 86 ? 10.977 -9.994 0.175 1.00 93.31 86 ILE A N 1
ATOM 722 C CA . ILE A 1 86 ? 9.583 -9.517 0.087 1.00 93.31 86 ILE A CA 1
ATOM 723 C C . ILE A 1 86 ? 8.706 -10.517 -0.676 1.00 93.31 86 ILE A C 1
ATOM 725 O O . ILE A 1 86 ? 7.481 -10.508 -0.540 1.00 93.31 86 ILE A O 1
ATOM 729 N N . LYS A 1 87 ? 9.307 -11.414 -1.465 1.00 91.06 87 LYS A N 1
ATOM 730 C CA . LYS A 1 87 ? 8.571 -12.347 -2.317 1.00 91.06 87 LYS A CA 1
ATOM 731 C C . LYS A 1 87 ? 7.450 -13.057 -1.549 1.00 91.06 87 LYS A C 1
ATOM 733 O O . LYS A 1 87 ? 7.657 -13.707 -0.517 1.00 91.06 87 LYS A O 1
ATOM 738 N N . ASN A 1 88 ? 6.238 -12.944 -2.092 1.00 93.19 88 ASN A N 1
ATOM 739 C CA . ASN A 1 88 ? 5.015 -13.543 -1.558 1.00 93.19 88 ASN A CA 1
ATOM 740 C C . ASN A 1 88 ? 4.571 -13.008 -0.170 1.00 93.19 88 ASN A C 1
ATOM 742 O O . ASN A 1 88 ? 3.624 -13.538 0.403 1.00 93.19 88 ASN A O 1
ATOM 746 N N . VAL A 1 89 ? 5.193 -11.955 0.380 1.00 95.88 89 VAL A N 1
ATOM 747 C CA . VAL A 1 89 ? 4.718 -11.301 1.615 1.00 95.88 89 VAL A CA 1
ATOM 748 C C . VAL A 1 89 ? 3.342 -10.677 1.386 1.00 95.88 89 VAL A C 1
ATOM 750 O O . VAL A 1 89 ? 2.430 -10.992 2.138 1.00 95.88 89 VAL A O 1
ATOM 753 N N . GLY A 1 90 ? 3.156 -9.891 0.318 1.00 96.62 90 GLY A N 1
ATOM 754 C CA . GLY A 1 90 ? 1.870 -9.244 0.023 1.00 96.62 90 GLY A CA 1
ATOM 755 C C . GLY A 1 90 ? 0.702 -10.229 -0.089 1.00 96.62 90 GLY A C 1
ATOM 756 O O . GLY A 1 90 ? -0.308 -10.066 0.588 1.00 96.62 90 GLY A O 1
ATOM 757 N N . ASN A 1 91 ? 0.872 -11.315 -0.850 1.00 96.19 91 ASN A N 1
ATOM 758 C CA . ASN A 1 91 ? -0.149 -12.361 -0.997 1.00 96.19 91 ASN A CA 1
ATOM 759 C C . ASN A 1 91 ? -0.484 -13.057 0.335 1.00 96.19 91 ASN A C 1
ATOM 761 O O . ASN A 1 91 ? -1.660 -13.244 0.646 1.00 96.19 91 ASN A O 1
ATOM 765 N N . ARG A 1 92 ? 0.524 -13.414 1.148 1.00 96.88 92 ARG A N 1
ATOM 766 C CA . ARG A 1 92 ? 0.291 -14.010 2.477 1.00 96.88 92 ARG A CA 1
ATOM 767 C C . ARG A 1 92 ? -0.409 -13.032 3.420 1.00 96.88 92 ARG A C 1
ATOM 769 O O . ARG A 1 92 ? -1.397 -13.401 4.039 1.00 96.88 92 ARG A O 1
ATOM 776 N N . SER A 1 93 ? 0.061 -11.788 3.486 1.00 97.56 93 SER A N 1
ATOM 777 C CA . SER A 1 93 ? -0.511 -10.756 4.352 1.00 97.56 93 SER A CA 1
ATOM 778 C C . SER A 1 93 ? -1.945 -10.418 3.969 1.00 97.56 93 SER A C 1
ATOM 780 O O . SER A 1 93 ? -2.800 -10.377 4.844 1.00 97.56 93 SER A O 1
ATOM 782 N N . LEU A 1 94 ? -2.240 -10.237 2.678 1.00 98.06 94 LEU A N 1
ATOM 783 C CA . LEU A 1 94 ? -3.614 -10.042 2.221 1.00 98.06 94 LEU A CA 1
ATOM 784 C C . LEU A 1 94 ? -4.494 -11.227 2.602 1.00 98.06 94 LEU A C 1
ATOM 786 O O . LEU A 1 94 ? -5.641 -11.023 2.996 1.00 98.06 94 LEU A O 1
ATOM 790 N N . ARG A 1 95 ? -3.973 -12.456 2.483 1.00 97.31 95 ARG A N 1
ATOM 791 C CA . ARG A 1 95 ? -4.733 -13.643 2.852 1.00 97.31 95 ARG A CA 1
ATOM 792 C C . ARG A 1 95 ? -5.146 -13.600 4.316 1.00 97.31 95 ARG A C 1
ATOM 794 O O . ARG A 1 95 ? -6.338 -13.617 4.609 1.00 97.31 95 ARG A O 1
ATOM 801 N N . ASP A 1 96 ? -4.154 -13.476 5.185 1.00 97.50 96 ASP A N 1
ATOM 802 C CA . ASP A 1 96 ? -4.339 -13.547 6.627 1.00 97.50 96 ASP A CA 1
ATOM 803 C C . ASP A 1 96 ? -5.179 -12.353 7.140 1.00 97.50 96 ASP A C 1
ATOM 805 O O . ASP A 1 96 ? -6.062 -12.532 7.974 1.00 97.50 96 ASP A O 1
ATOM 809 N N . LEU A 1 97 ? -4.977 -11.143 6.595 1.00 98.06 97 LEU A N 1
ATOM 810 C CA . LEU A 1 97 ? -5.748 -9.947 6.966 1.00 98.06 97 LEU A CA 1
ATOM 811 C C . LEU A 1 97 ? -7.214 -10.040 6.527 1.00 98.06 97 LEU A C 1
ATOM 813 O O . LEU A 1 97 ? -8.108 -9.784 7.330 1.00 98.06 97 LEU A O 1
ATOM 817 N N . CYS A 1 98 ? -7.475 -10.418 5.274 1.00 96.56 98 CYS A N 1
ATOM 818 C CA . CYS A 1 98 ? -8.843 -10.478 4.753 1.00 96.56 98 CYS A CA 1
ATOM 819 C C . CYS A 1 98 ? -9.678 -11.592 5.404 1.00 96.56 98 CYS A C 1
ATOM 821 O O . CYS A 1 98 ? -10.899 -11.474 5.463 1.00 96.56 98 CYS A O 1
ATOM 823 N N . GLU A 1 99 ? -9.034 -12.660 5.884 1.00 95.00 99 GLU A N 1
ATOM 824 C CA . GLU A 1 99 ? -9.683 -13.749 6.628 1.00 95.00 99 GLU A CA 1
ATOM 825 C C . GLU A 1 99 ? -9.917 -13.397 8.103 1.00 95.00 99 GLU A C 1
ATOM 827 O O . GLU A 1 99 ? -10.867 -13.890 8.707 1.00 95.00 99 GLU A O 1
ATOM 832 N N . HIS A 1 100 ? -9.075 -12.541 8.685 1.00 96.31 100 HIS A N 1
ATOM 833 C CA . HIS A 1 100 ? -9.191 -12.134 10.083 1.00 96.31 100 HIS A CA 1
ATOM 834 C C . HIS A 1 100 ? -10.234 -11.030 10.316 1.00 96.31 100 HIS A C 1
ATOM 836 O O . HIS A 1 100 ? -10.890 -11.005 11.356 1.00 96.31 100 HIS A O 1
ATOM 842 N N . ILE A 1 101 ? -10.371 -10.089 9.381 1.00 96.38 101 ILE A N 1
ATOM 843 C CA . ILE A 1 101 ? -11.249 -8.928 9.553 1.00 96.38 101 ILE A CA 1
ATOM 844 C C . ILE A 1 101 ? -12.727 -9.342 9.415 1.00 96.38 101 ILE A C 1
ATOM 846 O O . ILE A 1 101 ? -13.138 -9.949 8.425 1.00 96.38 101 ILE A O 1
ATOM 850 N N . GLY A 1 102 ? -13.531 -8.968 10.415 1.00 92.25 102 GLY A N 1
ATOM 851 C CA . GLY A 1 102 ? -14.933 -9.366 10.555 1.00 92.25 102 GLY A CA 1
ATOM 852 C C . GLY A 1 102 ? -15.869 -8.938 9.409 1.00 92.25 102 GLY A C 1
ATOM 853 O O . GLY A 1 102 ? -15.548 -8.042 8.617 1.00 92.25 102 GLY A O 1
ATOM 854 N N . PRO A 1 103 ? -17.052 -9.577 9.305 1.00 92.75 103 PRO A N 1
ATOM 855 C CA . PRO A 1 103 ? -18.021 -9.350 8.230 1.00 92.75 103 PRO A 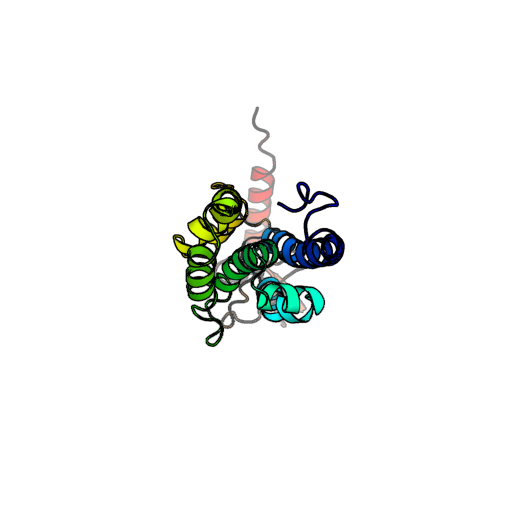CA 1
ATOM 856 C C . PRO A 1 103 ? -18.512 -7.896 8.129 1.00 92.75 103 PRO A C 1
ATOM 858 O O . PRO A 1 103 ? -18.813 -7.419 7.037 1.00 92.75 103 PRO A O 1
ATOM 861 N N . GLU A 1 104 ? -18.553 -7.161 9.238 1.00 93.69 104 GLU A N 1
ATOM 862 C CA . GLU A 1 104 ? -19.017 -5.773 9.301 1.00 93.69 104 GLU A CA 1
ATOM 863 C C . GLU A 1 104 ? -18.115 -4.784 8.534 1.00 93.69 104 GLU A C 1
ATOM 865 O O . GLU A 1 104 ? -18.563 -3.710 8.127 1.00 93.69 104 GLU A O 1
ATOM 870 N N . TRP A 1 105 ? -16.866 -5.172 8.256 1.00 95.25 105 TRP A N 1
ATOM 871 C CA . TRP A 1 105 ? -15.881 -4.355 7.540 1.00 95.25 105 TRP A CA 1
ATOM 872 C C . TRP A 1 105 ? -15.699 -4.744 6.070 1.00 95.25 105 TRP A C 1
ATOM 874 O O . TRP A 1 105 ? -14.926 -4.095 5.367 1.00 95.25 105 TRP A O 1
ATOM 884 N N . GLN A 1 106 ? -16.400 -5.771 5.577 1.00 93.19 106 GLN A N 1
ATOM 885 C CA . GLN A 1 106 ? -16.167 -6.340 4.239 1.00 93.19 106 GLN A CA 1
ATOM 886 C C . GLN A 1 106 ? -16.353 -5.328 3.105 1.00 93.19 106 GLN A C 1
ATOM 888 O O . GLN A 1 106 ? -15.639 -5.381 2.107 1.00 93.19 106 GLN A O 1
ATOM 893 N N . GLN A 1 107 ? -17.236 -4.344 3.292 1.00 94.31 107 GLN A N 1
ATOM 894 C CA . GLN A 1 107 ? -17.417 -3.232 2.351 1.00 94.31 107 GLN A CA 1
ATOM 895 C C . GLN A 1 107 ? -16.124 -2.432 2.091 1.00 94.31 107 GLN A C 1
ATOM 897 O O . GLN A 1 107 ? -15.987 -1.827 1.036 1.00 94.31 107 GLN A O 1
ATOM 902 N N . TYR A 1 108 ? -15.168 -2.441 3.027 1.00 96.25 108 TYR A N 1
ATOM 903 C CA . TYR A 1 108 ? -13.872 -1.764 2.904 1.00 96.25 108 TYR A CA 1
ATOM 904 C C . TYR A 1 108 ? -12.744 -2.692 2.437 1.00 96.25 108 TYR A C 1
ATOM 906 O O . TYR A 1 108 ? -11.605 -2.253 2.323 1.00 96.25 108 TYR A O 1
ATOM 914 N N . LEU A 1 109 ? -13.029 -3.975 2.197 1.00 96.75 109 LEU A N 1
ATOM 915 C CA . LEU A 1 109 ? -12.035 -4.979 1.805 1.00 96.75 109 LEU A CA 1
ATOM 916 C C . LEU A 1 109 ? -12.156 -5.421 0.349 1.00 96.75 109 LEU A C 1
ATOM 918 O O . LEU A 1 109 ? -11.403 -6.294 -0.073 1.00 96.75 109 LEU A O 1
ATOM 922 N N . LEU A 1 110 ? -13.050 -4.814 -0.437 1.00 96.75 110 LEU A N 1
ATOM 923 C CA . LEU A 1 110 ? -13.238 -5.170 -1.844 1.00 96.75 110 LEU A CA 1
ATOM 924 C C . LEU A 1 110 ? -11.916 -5.118 -2.630 1.00 96.75 110 LEU A C 1
ATOM 926 O O . LEU A 1 110 ? -11.543 -6.104 -3.263 1.00 96.75 110 LEU A O 1
ATOM 930 N N . VAL A 1 111 ? -11.178 -4.007 -2.535 1.00 97.88 111 VAL A N 1
ATOM 931 C CA . VAL A 1 111 ? -9.882 -3.839 -3.212 1.00 97.88 111 VAL A CA 1
ATOM 932 C C . VAL A 1 111 ? -8.833 -4.841 -2.704 1.00 97.88 111 VAL A C 1
ATOM 934 O O . VAL A 1 111 ? -8.268 -5.550 -3.536 1.00 97.88 111 VAL A O 1
ATOM 937 N N . PRO A 1 112 ? -8.588 -4.995 -1.384 1.00 98.25 112 PRO A N 1
ATOM 938 C CA . PRO A 1 112 ? -7.715 -6.053 -0.864 1.00 98.25 112 PRO A CA 1
ATOM 939 C C . PRO A 1 112 ? -8.065 -7.475 -1.334 1.00 98.25 112 PRO A C 1
ATOM 941 O O . PRO A 1 112 ? -7.168 -8.246 -1.687 1.00 98.25 112 PRO A O 1
ATOM 944 N N . HIS A 1 113 ? -9.354 -7.824 -1.393 1.00 97.69 113 HIS A N 1
ATOM 945 C CA . HIS A 1 113 ? -9.806 -9.122 -1.902 1.00 97.69 113 HIS A CA 1
ATOM 946 C C . HIS A 1 113 ? -9.509 -9.283 -3.391 1.00 97.69 113 HIS A C 1
ATOM 948 O O . HIS A 1 113 ? -8.976 -10.311 -3.795 1.00 97.69 113 HIS A O 1
ATOM 954 N N . MET A 1 114 ? -9.785 -8.269 -4.211 1.00 98.00 114 MET A N 1
ATOM 955 C CA . MET A 1 114 ? -9.449 -8.304 -5.638 1.00 98.00 114 MET A CA 1
ATOM 956 C C . MET A 1 114 ? -7.934 -8.386 -5.856 1.00 98.00 114 MET A C 1
ATOM 958 O O . MET A 1 114 ? -7.465 -9.141 -6.707 1.00 98.00 114 MET A O 1
ATOM 962 N N . ALA A 1 115 ? -7.149 -7.687 -5.033 1.00 98.19 115 ALA A N 1
ATOM 963 C CA . ALA A 1 115 ? -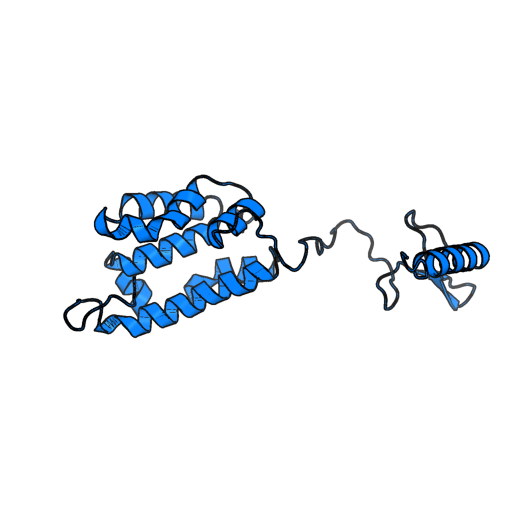5.693 -7.690 -5.112 1.00 98.19 115 ALA A CA 1
ATOM 964 C C . ALA A 1 115 ? -5.098 -9.085 -4.849 1.00 98.19 115 ALA A C 1
ATOM 966 O O . ALA A 1 115 ? -4.046 -9.406 -5.402 1.00 98.19 115 ALA A O 1
ATOM 967 N N . ARG A 1 116 ? -5.768 -9.946 -4.064 1.00 95.81 116 ARG A N 1
ATOM 968 C CA . ARG A 1 116 ? -5.391 -11.367 -3.893 1.00 95.81 116 ARG A CA 1
ATOM 969 C C . ARG A 1 116 ? -5.520 -12.187 -5.173 1.00 95.81 116 ARG A C 1
ATOM 971 O O . ARG A 1 116 ? -4.829 -13.193 -5.294 1.00 95.81 116 ARG A O 1
ATOM 978 N N . LEU A 1 117 ? -6.428 -11.810 -6.069 1.00 96.50 117 LEU A N 1
ATOM 979 C CA . LEU A 1 117 ? -6.830 -12.624 -7.220 1.00 96.50 117 LEU A CA 1
ATOM 980 C C . LEU A 1 117 ? -6.069 -12.280 -8.501 1.00 96.50 117 LEU A C 1
ATOM 982 O O . LEU A 1 117 ? -6.079 -13.069 -9.442 1.00 96.50 117 LEU A O 1
ATOM 986 N N . VAL A 1 118 ? -5.428 -11.114 -8.545 1.00 96.75 118 VAL A N 1
ATOM 987 C CA . VAL A 1 118 ? -4.669 -10.650 -9.709 1.00 96.75 118 VAL A CA 1
ATOM 988 C C . VAL A 1 118 ? -3.174 -10.856 -9.515 1.00 96.75 118 VAL A C 1
ATOM 990 O O . VAL A 1 118 ? -2.661 -10.787 -8.401 1.00 96.75 118 VAL A O 1
ATOM 993 N N . GLU A 1 119 ? -2.458 -11.069 -10.607 1.00 92.88 119 GLU A N 1
ATOM 994 C CA . GLU A 1 119 ? -0.998 -11.087 -10.649 1.00 92.88 119 GLU A CA 1
ATOM 995 C C . GLU A 1 119 ? -0.540 -10.146 -11.766 1.00 92.88 119 GLU A C 1
ATOM 997 O O . GLU A 1 119 ? -1.273 -9.938 -12.731 1.00 92.88 119 GLU A O 1
ATOM 1002 N N . GLY A 1 120 ? 0.662 -9.586 -11.636 1.00 91.88 120 GLY A N 1
ATOM 1003 C CA . GLY A 1 120 ? 1.173 -8.563 -12.553 1.00 91.88 120 GLY A CA 1
ATOM 1004 C C . GLY A 1 120 ? 0.974 -7.136 -12.036 1.00 91.88 120 GLY A C 1
ATOM 1005 O O . GLY A 1 120 ? 0.002 -6.818 -11.351 1.00 91.88 120 GLY A O 1
ATOM 1006 N N . GLU A 1 121 ? 1.942 -6.269 -12.336 1.00 92.94 121 GLU A N 1
ATOM 1007 C CA . GLU A 1 121 ? 1.972 -4.888 -11.839 1.00 92.94 121 GLU A CA 1
ATOM 1008 C C . GLU A 1 121 ? 0.809 -4.051 -12.398 1.00 92.94 121 GLU A C 1
ATOM 1010 O O . GLU A 1 121 ? 0.188 -3.274 -11.673 1.00 92.94 121 GLU A O 1
ATOM 1015 N N . LEU A 1 122 ? 0.475 -4.228 -13.680 1.00 93.75 122 LEU A N 1
ATOM 1016 C CA . LEU A 1 122 ? -0.572 -3.454 -14.347 1.00 93.75 122 LEU A CA 1
ATOM 1017 C C . LEU A 1 122 ? -1.962 -3.789 -13.795 1.00 93.75 122 LEU A C 1
ATOM 1019 O O . LEU A 1 122 ? -2.729 -2.893 -13.448 1.00 93.75 122 LEU A O 1
ATOM 1023 N N . GLU A 1 123 ? -2.275 -5.076 -13.690 1.00 96.44 123 GLU A N 1
ATOM 1024 C CA . GLU A 1 123 ? -3.531 -5.596 -13.158 1.00 96.44 123 GLU A CA 1
ATOM 1025 C C . GLU A 1 123 ? -3.713 -5.186 -11.697 1.00 96.44 123 GLU A C 1
ATOM 1027 O O . GLU A 1 123 ? -4.791 -4.739 -11.305 1.00 96.44 123 GLU A O 1
ATOM 1032 N N . LEU A 1 124 ? -2.644 -5.265 -10.903 1.00 97.12 124 LEU A N 1
ATOM 1033 C CA . LEU A 1 124 ? -2.653 -4.805 -9.522 1.00 97.12 124 LEU A CA 1
ATOM 1034 C C . LEU A 1 124 ? -2.883 -3.293 -9.418 1.00 97.12 124 LEU A C 1
ATOM 1036 O O . LEU A 1 124 ? -3.658 -2.855 -8.571 1.00 97.12 124 LEU A O 1
ATOM 1040 N N . GLY A 1 125 ? -2.256 -2.497 -10.289 1.00 96.62 125 GLY A N 1
ATOM 1041 C CA . GLY A 1 125 ? -2.486 -1.054 -10.354 1.00 96.62 125 GLY A CA 1
ATOM 1042 C C . GLY A 1 125 ? -3.944 -0.709 -10.667 1.00 96.62 125 GLY A C 1
ATOM 1043 O O . GLY A 1 125 ? -4.546 0.099 -9.964 1.00 96.62 125 GLY A O 1
ATOM 1044 N N . ARG A 1 126 ? -4.549 -1.392 -11.644 1.00 97.69 126 ARG A N 1
ATOM 1045 C CA . ARG A 1 126 ? -5.975 -1.241 -11.989 1.00 97.69 126 ARG A CA 1
ATOM 1046 C C . ARG A 1 126 ? -6.902 -1.584 -10.830 1.00 97.69 126 ARG A C 1
ATOM 1048 O O . ARG A 1 126 ? -7.858 -0.859 -10.581 1.00 97.69 126 ARG A O 1
ATOM 1055 N N . VAL A 1 127 ? -6.605 -2.662 -10.102 1.00 98.19 127 VAL A N 1
ATOM 1056 C CA . VAL A 1 127 ? -7.356 -3.034 -8.895 1.00 98.19 127 VAL A CA 1
ATOM 1057 C C . VAL A 1 127 ? -7.223 -1.968 -7.809 1.00 98.19 127 VAL A C 1
ATOM 1059 O O . VAL A 1 127 ? -8.228 -1.589 -7.217 1.00 98.19 127 VAL A O 1
ATOM 1062 N N . LEU A 1 128 ? -6.011 -1.467 -7.556 1.00 97.75 128 LEU A N 1
ATOM 1063 C CA . LEU A 1 128 ? -5.768 -0.447 -6.533 1.00 97.75 128 LEU A CA 1
ATOM 1064 C C . LEU A 1 128 ? -6.503 0.864 -6.824 1.00 97.75 128 LEU A C 1
ATOM 1066 O O . LEU A 1 128 ? -6.994 1.484 -5.885 1.00 97.75 128 LEU A O 1
ATOM 1070 N N . PHE A 1 129 ? -6.580 1.270 -8.093 1.00 97.12 129 PHE A N 1
ATOM 1071 C CA . PHE A 1 129 ? -7.320 2.459 -8.527 1.00 97.12 129 PHE A CA 1
ATOM 1072 C C . PHE A 1 129 ? -8.806 2.219 -8.794 1.00 97.12 129 PHE A C 1
ATOM 1074 O O . PHE A 1 129 ? -9.510 3.173 -9.112 1.00 97.12 129 PHE A O 1
ATOM 1081 N N . GLU A 1 130 ? -9.275 0.974 -8.679 1.00 96.75 130 GLU A N 1
ATOM 1082 C CA . GLU A 1 130 ? -10.652 0.585 -9.004 1.00 96.75 130 GLU A CA 1
ATOM 1083 C C . GLU A 1 130 ? -11.071 1.014 -10.426 1.00 96.75 130 GLU A C 1
ATOM 1085 O O . GLU A 1 130 ? -12.236 1.301 -10.694 1.00 96.75 130 GLU A O 1
ATOM 1090 N N . ASP A 1 131 ? -10.110 1.033 -11.355 1.00 97.00 131 ASP A N 1
ATOM 1091 C CA . ASP A 1 131 ? -10.297 1.455 -12.742 1.00 97.00 131 ASP A CA 1
ATOM 1092 C C . ASP A 1 131 ? -9.655 0.428 -13.696 1.00 97.00 131 ASP A C 1
ATOM 1094 O O . ASP A 1 131 ? -8.425 0.340 -13.786 1.00 97.00 131 ASP A O 1
ATOM 1098 N N . PRO A 1 132 ? -10.460 -0.356 -14.444 1.00 95.19 132 PRO A N 1
ATOM 1099 C CA . PRO A 1 132 ? -9.947 -1.372 -15.361 1.00 95.19 132 PRO A CA 1
ATOM 1100 C C . PRO A 1 132 ? -9.176 -0.783 -16.550 1.00 95.19 132 PRO A C 1
ATOM 1102 O O . PRO A 1 132 ? -8.402 -1.499 -17.187 1.00 95.19 132 PRO A O 1
ATOM 1105 N N . ASN A 1 133 ? -9.367 0.502 -16.852 1.00 95.12 133 ASN A N 1
ATOM 1106 C CA . ASN A 1 133 ? -8.680 1.200 -17.934 1.00 95.12 133 ASN A CA 1
ATOM 1107 C C . ASN A 1 133 ? -7.452 1.970 -17.444 1.00 95.12 133 ASN A C 1
ATOM 1109 O O . ASN A 1 133 ? -6.746 2.560 -18.264 1.00 95.12 133 ASN A O 1
ATOM 1113 N N . TRP A 1 134 ? -7.166 1.941 -16.139 1.00 95.31 134 TRP A N 1
ATOM 1114 C CA . TRP A 1 134 ? -6.023 2.643 -15.583 1.00 95.31 134 TRP A CA 1
ATOM 1115 C C . TRP A 1 134 ? -4.708 2.156 -16.204 1.00 95.31 134 TRP A C 1
ATOM 1117 O O . TRP A 1 134 ? -4.484 0.957 -16.433 1.00 95.31 134 TRP A O 1
ATOM 1127 N N . SER A 1 135 ? -3.825 3.122 -16.446 1.00 91.38 135 SER A N 1
ATOM 1128 C CA . SER A 1 135 ? -2.450 2.929 -16.891 1.00 91.38 135 SER A CA 1
ATOM 1129 C C . SER A 1 135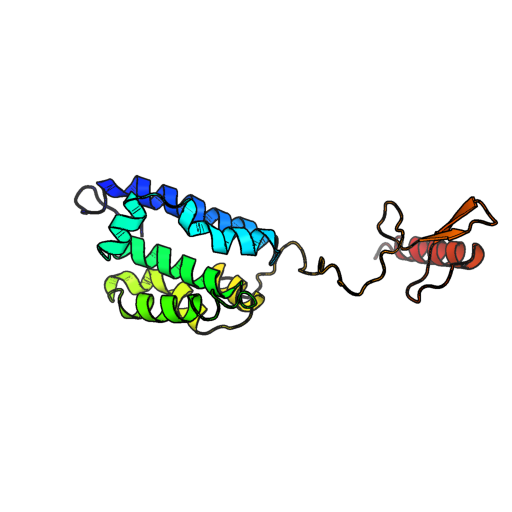 ? -1.546 3.991 -16.259 1.00 91.38 135 SER A C 1
ATOM 1131 O O . SER A 1 135 ? -1.994 5.129 -16.082 1.00 91.38 135 SER A O 1
ATOM 1133 N N . PRO A 1 136 ? -0.274 3.677 -15.970 1.00 90.00 136 PRO A N 1
ATOM 1134 C CA . PRO A 1 136 ? 0.661 4.661 -15.436 1.00 90.00 136 PRO A CA 1
ATOM 1135 C C . PRO A 1 136 ? 0.939 5.784 -16.448 1.00 90.00 136 PRO A C 1
ATOM 1137 O O . PRO A 1 136 ? 0.983 5.547 -17.655 1.00 90.00 136 PRO A O 1
ATOM 1140 N N . GLN A 1 137 ? 1.160 7.008 -15.959 1.00 84.62 137 GLN A N 1
ATOM 1141 C CA . GLN A 1 137 ? 1.425 8.188 -16.794 1.00 84.62 137 GLN A CA 1
ATOM 1142 C C . GLN A 1 137 ? 2.744 8.081 -17.554 1.00 84.62 137 GLN A C 1
ATOM 1144 O O . GLN A 1 137 ? 2.842 8.532 -18.695 1.00 84.62 137 GLN A O 1
ATOM 1149 N N . LYS A 1 138 ? 3.772 7.508 -16.920 1.00 73.94 138 LYS A N 1
ATOM 1150 C CA . LYS A 1 138 ? 5.054 7.253 -17.571 1.00 73.94 138 LYS A CA 1
ATOM 1151 C C . LYS A 1 138 ? 5.133 5.760 -17.868 1.00 73.94 138 LYS A C 1
ATOM 1153 O O . LYS A 1 138 ? 5.002 4.950 -16.948 1.00 73.94 138 LYS A O 1
ATOM 1158 N N . PRO A 1 139 ? 5.347 5.367 -19.133 1.00 59.34 139 PRO A N 1
ATOM 1159 C CA . PRO A 1 139 ? 5.610 3.974 -19.434 1.00 59.34 139 PRO A CA 1
ATOM 1160 C C . PRO A 1 139 ? 6.869 3.520 -18.683 1.00 59.34 139 PRO A C 1
ATOM 1162 O O . PRO A 1 139 ? 7.847 4.261 -18.581 1.00 59.34 139 PRO A O 1
ATOM 1165 N N . ASN A 1 140 ? 6.862 2.272 -18.205 1.00 57.72 140 ASN A N 1
ATOM 1166 C CA . ASN A 1 140 ? 7.976 1.593 -17.519 1.00 57.72 140 ASN A CA 1
ATOM 1167 C C . ASN A 1 140 ? 9.306 1.554 -18.308 1.00 57.72 140 ASN A C 1
ATOM 1169 O O . ASN A 1 140 ? 10.283 0.957 -17.862 1.00 57.72 140 ASN A O 1
ATOM 1173 N N . SER A 1 141 ? 9.361 2.142 -19.503 1.00 49.28 141 SER A N 1
ATOM 1174 C CA . SER A 1 141 ? 10.425 2.000 -20.493 1.00 49.28 141 SER A CA 1
ATOM 1175 C C . SER A 1 141 ? 11.733 2.719 -20.159 1.00 49.28 141 SER A C 1
ATOM 1177 O O . SER A 1 141 ? 12.662 2.646 -20.954 1.00 49.28 141 SER A O 1
ATOM 1179 N N . LEU A 1 142 ? 11.887 3.318 -18.974 1.00 51.66 142 LEU A N 1
ATOM 1180 C CA . LEU A 1 142 ? 13.220 3.600 -18.425 1.00 51.66 142 LEU A CA 1
ATOM 1181 C C . LEU A 1 142 ? 13.816 2.341 -17.769 1.00 51.66 142 LEU A C 1
ATOM 1183 O O . LEU A 1 142 ? 14.398 2.394 -16.687 1.00 51.66 142 LEU A O 1
ATOM 1187 N N . ARG A 1 143 ? 13.708 1.188 -18.437 1.00 49.69 143 ARG A N 1
ATOM 1188 C CA . ARG A 1 143 ? 14.689 0.126 -18.236 1.00 49.69 143 ARG A CA 1
ATOM 1189 C C . ARG A 1 143 ? 15.947 0.588 -18.957 1.00 49.69 143 ARG A C 1
ATOM 1191 O O . ARG A 1 143 ? 16.035 0.486 -20.176 1.00 49.69 143 ARG A O 1
ATOM 1198 N N . LEU A 1 144 ? 16.902 1.122 -18.197 1.00 52.00 144 LEU A N 1
ATOM 1199 C CA . LEU A 1 144 ? 18.297 1.109 -18.626 1.00 52.00 144 LEU A CA 1
ATOM 1200 C C . LEU A 1 144 ? 18.623 -0.359 -18.883 1.00 52.00 144 LEU A C 1
ATOM 1202 O O . LEU A 1 144 ? 18.732 -1.132 -17.935 1.00 52.00 144 LEU A O 1
ATOM 1206 N N . ASP A 1 145 ? 18.659 -0.757 -20.150 1.00 47.72 145 ASP A N 1
ATOM 1207 C CA . ASP A 1 145 ? 19.168 -2.062 -20.533 1.00 47.72 145 ASP A CA 1
ATOM 1208 C C . ASP A 1 145 ? 20.623 -2.114 -20.030 1.00 47.72 145 ASP A C 1
ATOM 1210 O O . ASP A 1 145 ? 21.457 -1.347 -20.513 1.00 47.72 145 ASP A O 1
ATOM 1214 N N . PRO A 1 146 ? 20.940 -2.940 -19.017 1.00 50.25 146 PRO A N 1
ATOM 1215 C CA . PRO A 1 146 ? 22.279 -2.971 -18.437 1.00 50.25 146 PRO A CA 1
ATOM 1216 C C . PRO A 1 146 ? 23.313 -3.534 -19.423 1.00 50.25 146 PRO A C 1
ATOM 1218 O O . PRO A 1 146 ? 24.513 -3.376 -19.210 1.00 50.25 146 PRO A O 1
ATOM 1221 N N . THR A 1 147 ? 22.850 -4.182 -20.496 1.00 51.00 147 THR A N 1
ATOM 1222 C CA . THR A 1 147 ? 23.647 -4.623 -21.642 1.00 51.00 147 THR A CA 1
ATOM 1223 C C . THR A 1 147 ? 23.679 -3.613 -22.786 1.00 51.00 147 THR A C 1
ATOM 1225 O O . THR A 1 147 ? 24.500 -3.776 -23.692 1.00 51.00 147 THR A O 1
ATOM 1228 N N . ALA A 1 148 ? 22.849 -2.564 -22.766 1.00 59.31 148 ALA A N 1
ATOM 1229 C CA . ALA A 1 148 ? 22.953 -1.509 -23.761 1.00 59.31 148 ALA A CA 1
ATOM 1230 C C . ALA A 1 148 ? 24.294 -0.800 -23.587 1.00 59.31 148 ALA A C 1
ATOM 1232 O O . ALA A 1 148 ? 24.637 -0.295 -22.516 1.00 59.31 148 ALA A O 1
ATOM 1233 N N . SER A 1 149 ? 25.065 -0.766 -24.670 1.00 58.62 149 SER A N 1
ATOM 1234 C CA . SER A 1 149 ? 26.268 0.045 -24.726 1.00 58.62 149 SER A CA 1
ATOM 1235 C C . SER A 1 149 ? 25.899 1.497 -24.427 1.00 58.62 149 SER A C 1
ATOM 1237 O O . SER A 1 149 ? 24.912 2.025 -24.941 1.00 58.62 149 SER A O 1
ATOM 1239 N N . VAL A 1 150 ? 26.689 2.153 -23.574 1.00 61.72 150 VAL A N 1
ATOM 1240 C CA . VAL A 1 150 ? 26.547 3.590 -23.321 1.00 61.72 150 VAL A CA 1
ATOM 1241 C C . VAL A 1 150 ? 26.829 4.313 -24.637 1.00 61.72 150 VAL A C 1
ATOM 1243 O O . VAL A 1 150 ? 27.981 4.460 -25.040 1.00 61.72 150 VAL A O 1
ATOM 1246 N N . THR A 1 151 ? 25.773 4.717 -25.340 1.00 69.81 151 THR A N 1
ATOM 1247 C CA . THR A 1 151 ? 25.872 5.479 -26.588 1.00 69.81 151 THR A CA 1
ATOM 1248 C C . THR A 1 151 ? 25.748 6.966 -26.305 1.00 69.81 151 THR A C 1
ATOM 1250 O O . THR A 1 151 ? 24.927 7.373 -25.482 1.00 69.81 151 THR A O 1
ATOM 1253 N N . LEU A 1 152 ? 26.511 7.789 -27.025 1.00 75.50 152 LEU A N 1
ATOM 1254 C CA . LEU A 1 152 ? 26.301 9.232 -27.005 1.00 75.50 152 LEU A CA 1
ATOM 1255 C C . LEU A 1 152 ? 24.930 9.549 -27.620 1.00 75.50 152 LEU A C 1
ATOM 1257 O O . LEU A 1 152 ? 24.514 8.931 -28.602 1.00 75.50 152 LEU A O 1
ATOM 1261 N N . VAL A 1 153 ? 24.221 10.511 -27.034 1.00 77.62 153 VAL A N 1
ATOM 1262 C CA . VAL A 1 153 ? 22.931 11.004 -27.529 1.00 77.62 153 VAL A CA 1
ATOM 1263 C C . VAL A 1 153 ? 22.943 12.528 -27.592 1.00 77.62 153 VAL A C 1
ATOM 1265 O O . VAL A 1 153 ? 23.680 13.174 -26.849 1.00 77.62 153 VAL A O 1
ATOM 1268 N N . ASP A 1 154 ? 22.157 13.103 -28.497 1.00 77.81 154 ASP A N 1
ATOM 1269 C CA . ASP A 1 154 ? 21.934 14.548 -28.547 1.00 77.81 154 ASP A CA 1
ATOM 1270 C C . ASP A 1 154 ? 20.902 15.017 -27.502 1.00 77.81 154 ASP A C 1
ATOM 1272 O O . ASP A 1 154 ? 20.311 14.220 -26.774 1.00 77.81 154 ASP A O 1
ATOM 1276 N N . GLU A 1 155 ? 20.644 16.327 -27.449 1.00 70.50 155 GLU A N 1
ATOM 1277 C CA . GLU A 1 155 ? 19.684 16.944 -26.515 1.00 70.50 155 GLU A CA 1
ATOM 1278 C C . GLU A 1 155 ? 18.234 16.452 -26.687 1.00 70.50 155 GLU A C 1
ATOM 1280 O O . GLU A 1 155 ? 17.400 16.659 -25.810 1.00 70.50 155 GLU A O 1
ATOM 1285 N N . LYS A 1 156 ? 17.916 15.792 -27.807 1.00 72.88 156 LYS A N 1
ATOM 1286 C CA . LYS A 1 156 ? 16.600 15.198 -28.088 1.00 72.88 156 LYS A CA 1
ATOM 1287 C C . LYS A 1 156 ? 16.586 13.683 -27.854 1.00 72.88 156 LYS A C 1
ATOM 1289 O O . LYS A 1 156 ? 15.614 13.026 -28.219 1.00 72.88 156 LYS A O 1
ATOM 1294 N N . GLY A 1 157 ? 17.654 13.122 -27.281 1.00 67.12 157 GLY A N 1
ATOM 1295 C CA . GLY A 1 157 ? 17.785 11.695 -26.986 1.00 67.12 157 GLY A CA 1
ATOM 1296 C C . GLY A 1 157 ? 18.078 10.818 -28.207 1.00 67.12 157 GLY A C 1
ATOM 1297 O O . GLY A 1 157 ? 17.923 9.600 -28.136 1.00 67.12 157 GLY A O 1
ATOM 1298 N N . ARG A 1 158 ? 18.487 11.397 -29.343 1.00 76.00 158 ARG A N 1
ATOM 1299 C CA . ARG A 1 158 ? 18.823 10.637 -30.559 1.00 76.00 158 ARG A CA 1
ATOM 1300 C C . ARG A 1 158 ? 20.278 10.190 -30.500 1.00 76.00 158 ARG A C 1
ATOM 1302 O O . ARG A 1 158 ? 21.143 10.986 -30.149 1.00 76.00 158 ARG A O 1
ATOM 1309 N N . ARG A 1 159 ? 20.558 8.938 -30.877 1.00 76.56 159 ARG A N 1
ATOM 1310 C CA . ARG A 1 159 ? 21.922 8.378 -30.876 1.00 76.56 159 ARG A CA 1
ATOM 1311 C C . ARG A 1 159 ? 22.843 9.147 -31.822 1.00 76.56 159 ARG A C 1
ATOM 1313 O O . ARG A 1 159 ? 22.464 9.431 -32.960 1.00 76.56 159 ARG A O 1
ATOM 1320 N N . VAL A 1 160 ? 24.047 9.451 -31.348 1.00 81.31 160 VAL A N 1
ATOM 1321 C C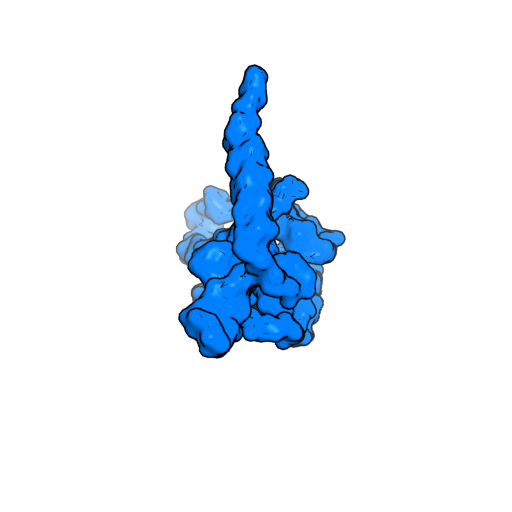A . VAL A 1 160 ? 25.115 10.102 -32.109 1.00 81.31 160 VAL A CA 1
ATOM 1322 C C . VAL A 1 160 ? 26.442 9.370 -31.925 1.00 81.31 160 VAL A C 1
ATOM 1324 O O . VAL A 1 160 ? 26.683 8.740 -30.899 1.00 81.31 160 VAL A O 1
ATOM 1327 N N . GLU A 1 161 ? 27.324 9.496 -32.909 1.00 81.00 161 GLU A N 1
ATOM 1328 C CA . GLU A 1 161 ? 28.705 9.026 -32.843 1.00 81.00 161 GLU A CA 1
ATOM 1329 C C . GLU A 1 161 ? 29.666 10.206 -33.002 1.00 81.00 161 GLU A C 1
ATOM 1331 O O . GLU A 1 161 ? 29.440 11.115 -33.807 1.00 81.00 161 GLU A O 1
ATOM 1336 N N . TRP A 1 162 ? 30.740 10.208 -32.214 1.00 79.44 162 TRP A N 1
ATOM 1337 C CA . TRP A 1 162 ? 31.842 11.146 -32.387 1.00 79.44 162 TRP A CA 1
ATOM 1338 C C . TRP A 1 162 ? 32.783 10.628 -33.470 1.00 79.44 162 TRP A C 1
ATOM 1340 O O . TRP A 1 162 ? 33.372 9.564 -33.302 1.00 79.44 162 TRP A O 1
ATOM 1350 N N . ILE A 1 163 ? 32.971 11.401 -34.543 1.00 79.00 163 ILE A N 1
ATOM 1351 C CA . ILE A 1 163 ? 33.929 11.085 -35.608 1.00 79.00 163 ILE A CA 1
ATOM 1352 C C . ILE A 1 163 ? 35.201 11.914 -35.376 1.00 79.00 163 ILE A C 1
ATOM 1354 O O . ILE A 1 163 ? 35.204 13.118 -35.663 1.00 79.00 163 ILE A O 1
ATOM 1358 N N . PRO A 1 164 ? 36.313 11.317 -34.895 1.00 71.94 164 PRO A N 1
ATOM 1359 C CA . PRO A 1 164 ? 37.528 12.069 -34.576 1.00 71.94 164 PRO A CA 1
ATOM 1360 C C . PRO A 1 164 ? 38.141 12.776 -35.789 1.00 71.94 164 PRO A C 1
ATOM 1362 O O . PRO A 1 164 ? 38.698 13.863 -35.644 1.00 71.94 164 PRO A O 1
ATOM 1365 N N . ALA A 1 165 ? 38.009 12.180 -36.980 1.00 74.62 165 ALA A N 1
ATOM 1366 C CA . ALA A 1 165 ? 38.536 12.723 -38.231 1.00 74.62 165 ALA A CA 1
ATOM 1367 C C . ALA A 1 165 ? 37.878 14.057 -38.626 1.00 74.62 165 ALA A C 1
ATOM 1369 O O . ALA A 1 165 ? 38.549 14.942 -39.150 1.00 74.62 165 ALA A O 1
ATOM 1370 N N . GLU A 1 166 ? 36.586 14.220 -38.330 1.00 77.81 166 GLU A N 1
ATOM 1371 C CA . GLU A 1 166 ? 35.806 15.415 -38.680 1.00 77.81 166 GLU A CA 1
ATOM 1372 C C . GLU A 1 166 ? 35.570 16.348 -37.485 1.00 77.81 166 GLU A C 1
ATOM 1374 O O . GLU A 1 166 ? 35.036 17.445 -37.651 1.00 77.81 166 GLU A O 1
ATOM 1379 N N . LYS A 1 167 ? 35.959 15.921 -36.275 1.00 78.88 167 LYS A N 1
ATOM 1380 C CA . LYS A 1 167 ? 35.699 16.614 -35.004 1.00 78.88 167 LYS A CA 1
ATOM 1381 C C . LYS A 1 167 ? 34.227 17.013 -34.840 1.00 78.88 167 LYS A C 1
ATOM 1383 O O . LYS A 1 167 ? 33.917 18.123 -34.401 1.00 78.88 167 LYS A O 1
ATOM 1388 N N . LYS A 1 168 ? 33.313 16.112 -35.207 1.00 78.44 168 LYS A N 1
ATOM 1389 C CA . LYS A 1 168 ? 31.871 16.369 -35.205 1.00 78.44 168 LYS A CA 1
ATOM 1390 C C . LYS A 1 168 ? 31.080 15.162 -34.698 1.00 78.44 168 LYS A C 1
ATOM 1392 O O . LYS A 1 168 ? 31.498 14.019 -34.863 1.00 78.44 168 LYS A O 1
ATOM 1397 N N . LEU A 1 169 ? 29.924 15.445 -34.094 1.00 78.00 169 LEU A N 1
ATOM 1398 C CA . LEU A 1 169 ? 28.899 14.455 -33.758 1.00 78.00 169 LEU A CA 1
ATOM 1399 C C . LEU A 1 169 ? 27.970 14.227 -34.958 1.00 78.00 169 LEU A C 1
ATOM 1401 O O . LEU A 1 169 ? 27.458 15.194 -35.534 1.00 78.00 169 LEU A O 1
ATOM 1405 N N . VAL A 1 170 ? 27.729 12.966 -35.316 1.00 81.88 170 VAL A N 1
ATOM 1406 C CA . VAL A 1 170 ? 26.824 12.587 -36.412 1.00 81.88 170 VAL A CA 1
ATOM 1407 C C . VAL A 1 170 ? 25.715 11.679 -35.895 1.00 81.88 170 VAL A C 1
ATOM 1409 O O . VAL A 1 170 ? 25.956 10.827 -35.048 1.00 81.88 170 VAL A O 1
ATOM 1412 N N . LEU A 1 171 ? 24.488 11.888 -36.379 1.00 80.69 171 LEU A N 1
ATOM 1413 C CA . LEU A 1 171 ? 23.314 11.103 -35.991 1.00 80.69 171 LEU A CA 1
ATOM 1414 C C . LEU A 1 171 ? 23.414 9.668 -36.509 1.00 80.69 171 LEU A C 1
ATOM 1416 O O . LEU A 1 171 ? 23.827 9.444 -37.645 1.00 80.69 171 LEU A O 1
ATOM 1420 N N . MET A 1 172 ? 22.970 8.719 -35.690 1.00 74.75 172 MET A N 1
ATOM 1421 C CA . MET A 1 172 ? 22.879 7.308 -36.054 1.00 74.75 172 MET A CA 1
ATOM 1422 C C . MET A 1 172 ? 21.433 6.894 -36.329 1.00 74.75 172 MET A C 1
ATOM 1424 O O . MET A 1 172 ? 20.488 7.431 -35.743 1.00 74.75 172 MET A O 1
ATOM 1428 N N . ASP A 1 173 ? 21.252 5.920 -37.214 1.00 74.69 173 ASP A N 1
ATOM 1429 C CA . ASP A 1 173 ? 19.951 5.342 -37.527 1.00 74.69 173 ASP A CA 1
ATOM 1430 C C . ASP A 1 173 ? 19.475 4.331 -36.454 1.00 74.69 173 ASP A C 1
ATOM 1432 O O . ASP A 1 173 ? 20.091 4.109 -35.400 1.00 74.69 173 ASP A O 1
ATOM 1436 N N . SER A 1 174 ? 18.322 3.703 -36.699 1.00 67.00 174 SER A N 1
ATOM 1437 C CA . SER A 1 174 ? 17.779 2.668 -35.811 1.00 67.00 174 SER A CA 1
ATOM 1438 C C . SER A 1 174 ? 18.640 1.397 -35.772 1.00 67.00 174 SER A C 1
ATOM 1440 O O . SER A 1 174 ? 18.570 0.661 -34.787 1.00 67.00 174 SER A O 1
ATOM 1442 N N . ARG A 1 175 ? 19.496 1.176 -36.777 1.00 67.56 175 ARG A N 1
ATOM 1443 C CA . ARG A 1 175 ? 20.406 0.029 -36.915 1.00 67.56 175 ARG A CA 1
ATOM 1444 C C . ARG A 1 175 ? 21.831 0.317 -36.420 1.00 67.56 175 ARG A C 1
ATOM 1446 O O . ARG A 1 175 ? 22.646 -0.599 -36.409 1.00 67.56 175 ARG A O 1
ATOM 1453 N N . GLY A 1 176 ? 22.121 1.542 -35.975 1.00 65.31 176 GLY A N 1
ATOM 1454 C CA . GLY A 1 176 ? 23.440 1.950 -35.489 1.00 65.31 176 GLY A CA 1
ATOM 1455 C C . GLY A 1 176 ? 24.434 2.317 -36.596 1.00 65.31 176 GLY A C 1
ATOM 1456 O O . GLY A 1 176 ? 25.634 2.231 -36.372 1.00 65.31 176 GLY A O 1
ATOM 1457 N N . GLN A 1 177 ? 23.962 2.706 -37.781 1.00 72.94 177 GLN A N 1
ATOM 1458 C CA . GLN A 1 177 ? 24.787 3.245 -38.863 1.00 72.94 177 GLN A CA 1
ATOM 1459 C C . GLN A 1 177 ? 24.722 4.773 -38.900 1.00 72.94 177 GLN A C 1
ATOM 1461 O O . GLN A 1 177 ? 23.707 5.377 -38.549 1.00 72.94 177 GLN A O 1
ATOM 1466 N N . VAL A 1 178 ? 25.818 5.403 -39.327 1.00 70.38 178 VAL A N 1
ATOM 1467 C CA . VAL A 1 178 ? 25.921 6.859 -39.481 1.00 70.38 178 VAL A CA 1
ATOM 1468 C C . VAL A 1 178 ? 24.959 7.325 -40.572 1.00 70.38 178 VAL A C 1
ATOM 1470 O O . VAL A 1 178 ? 25.071 6.901 -41.719 1.00 70.38 178 VAL A O 1
ATOM 1473 N N . ILE A 1 179 ? 24.042 8.230 -40.230 1.00 69.75 179 ILE A N 1
ATOM 1474 C CA . ILE A 1 179 ? 23.137 8.839 -41.206 1.00 69.75 179 ILE A CA 1
ATOM 1475 C C . ILE A 1 179 ? 23.934 9.859 -42.013 1.00 69.75 179 ILE A C 1
ATOM 1477 O O . ILE A 1 179 ? 24.444 10.847 -41.473 1.00 69.75 179 ILE A O 1
ATOM 1481 N N . THR A 1 180 ? 24.021 9.649 -43.323 1.00 69.56 180 THR A N 1
ATOM 1482 C CA . THR A 1 180 ? 24.686 10.607 -44.206 1.00 69.56 180 THR A CA 1
ATOM 1483 C C . THR A 1 180 ? 23.873 11.899 -44.323 1.00 69.56 180 THR A C 1
ATOM 1485 O O . THR A 1 180 ? 22.656 11.934 -44.128 1.00 69.56 180 THR A O 1
ATOM 1488 N N . LYS A 1 181 ? 24.532 13.009 -44.679 1.00 64.31 181 LYS A N 1
ATOM 1489 C CA . LYS A 1 181 ? 23.870 14.321 -44.810 1.00 64.31 181 LYS A CA 1
ATOM 1490 C C . LYS A 1 181 ? 22.663 14.282 -45.763 1.00 64.31 181 LYS A C 1
ATOM 1492 O O . LYS A 1 181 ? 21.681 14.969 -45.503 1.00 64.31 181 LYS A O 1
ATOM 1497 N N . GLY A 1 182 ? 22.729 13.488 -46.836 1.00 68.00 182 GLY A N 1
ATOM 1498 C CA . GLY A 1 182 ? 21.628 13.321 -47.791 1.00 68.00 182 GLY A CA 1
ATOM 1499 C C . GLY A 1 182 ? 20.422 12.601 -47.186 1.00 68.00 182 GLY A C 1
ATOM 1500 O O . GLY A 1 182 ? 19.302 13.092 -47.289 1.00 68.00 182 GLY A O 1
ATOM 1501 N N . GLU A 1 183 ? 20.654 11.499 -46.475 1.00 66.38 183 GLU A N 1
ATOM 1502 C CA . GLU A 1 183 ? 19.600 10.720 -45.809 1.00 66.38 183 GLU A CA 1
ATOM 1503 C C . GLU A 1 183 ? 18.937 11.500 -44.667 1.00 66.38 183 GLU A C 1
ATOM 1505 O O . GLU A 1 183 ? 17.722 11.428 -44.484 1.00 66.38 183 GLU A O 1
ATOM 1510 N N . ALA A 1 184 ? 19.711 12.300 -43.924 1.00 61.00 184 ALA A N 1
ATOM 1511 C CA . ALA A 1 184 ? 19.181 13.163 -42.871 1.00 61.00 184 ALA A CA 1
ATOM 1512 C C . ALA A 1 184 ? 18.258 14.260 -43.428 1.00 61.00 184 ALA A C 1
ATOM 1514 O O . ALA A 1 184 ? 17.230 14.564 -42.821 1.00 61.00 184 ALA A O 1
ATOM 1515 N N . ILE A 1 185 ? 18.617 14.844 -44.578 1.00 59.69 185 ILE A N 1
ATOM 1516 C CA . ILE A 1 185 ? 17.804 15.859 -45.263 1.00 59.69 185 ILE A CA 1
ATOM 1517 C C . ILE A 1 185 ? 16.510 15.239 -45.789 1.00 59.69 185 ILE A C 1
ATOM 1519 O O . ILE A 1 185 ? 15.448 15.833 -45.618 1.00 59.69 185 ILE A O 1
ATOM 1523 N N . GLU A 1 186 ? 16.581 14.045 -46.377 1.00 68.44 186 GLU A N 1
ATOM 1524 C CA . GLU A 1 186 ? 15.396 13.364 -46.898 1.00 68.44 186 GLU A CA 1
ATOM 1525 C C . GLU A 1 186 ? 14.446 12.949 -45.772 1.00 68.44 186 GLU A C 1
ATOM 1527 O O . GLU A 1 186 ? 13.244 13.188 -45.851 1.00 68.44 186 GLU A O 1
ATOM 1532 N N . LYS A 1 187 ? 14.979 12.437 -44.657 1.00 67.12 187 LYS A N 1
ATOM 1533 C CA . LYS A 1 187 ? 14.176 12.137 -43.468 1.00 67.12 187 LYS A CA 1
ATOM 1534 C C . LYS A 1 187 ? 13.508 13.388 -42.892 1.00 67.12 187 LYS A C 1
ATOM 1536 O O . LYS A 1 187 ? 12.316 13.359 -42.612 1.00 67.12 187 LYS A O 1
ATOM 1541 N N . TRP A 1 188 ? 14.243 14.497 -42.768 1.00 61.94 188 TRP A N 1
ATOM 1542 C CA . TRP A 1 188 ? 13.674 15.772 -42.317 1.00 61.94 188 TRP A CA 1
ATOM 1543 C C . TRP A 1 188 ? 12.570 16.277 -43.253 1.00 61.94 188 TRP A C 1
ATOM 1545 O O . TRP A 1 188 ? 11.553 16.781 -42.782 1.00 61.94 188 TRP A O 1
ATOM 1555 N N . ARG A 1 189 ? 12.740 16.103 -44.570 1.00 62.28 189 ARG A N 1
ATOM 1556 C CA . ARG A 1 189 ? 11.730 16.451 -45.577 1.00 62.28 189 ARG A CA 1
ATOM 1557 C C . ARG A 1 189 ? 10.454 15.630 -45.397 1.00 62.28 189 ARG A C 1
ATOM 1559 O O . ARG A 1 189 ? 9.362 16.192 -45.426 1.00 62.28 189 ARG A O 1
ATOM 1566 N N . THR A 1 190 ? 10.593 14.326 -45.176 1.00 68.69 190 THR A N 1
ATOM 1567 C CA . THR A 1 190 ? 9.468 13.416 -44.929 1.00 68.69 190 THR A CA 1
ATOM 1568 C C . THR A 1 190 ? 8.745 13.760 -43.627 1.00 68.69 190 THR A C 1
ATOM 1570 O O . THR A 1 190 ? 7.524 13.893 -43.639 1.00 68.69 190 THR A O 1
ATOM 1573 N N . ASP A 1 191 ? 9.488 14.005 -42.543 1.00 67.88 191 ASP A N 1
ATOM 1574 C CA . ASP A 1 191 ? 8.931 14.355 -41.230 1.00 67.88 191 ASP A CA 1
ATOM 1575 C C . ASP A 1 191 ? 8.197 15.713 -41.261 1.00 67.88 191 ASP A C 1
ATOM 1577 O O . ASP A 1 191 ? 7.124 15.870 -40.670 1.00 67.88 191 ASP A O 1
ATOM 1581 N N . MET A 1 192 ? 8.729 16.705 -41.988 1.00 61.66 192 MET A N 1
ATOM 1582 C CA . MET A 1 192 ? 8.030 17.975 -42.212 1.00 61.66 192 MET A CA 1
ATOM 1583 C C . MET A 1 192 ? 6.722 17.765 -42.972 1.00 61.66 192 MET A C 1
ATOM 1585 O O . MET A 1 192 ? 5.688 18.281 -42.558 1.00 61.66 192 MET A O 1
ATOM 1589 N N . ASN A 1 193 ? 6.742 16.975 -44.045 1.00 62.81 193 ASN A N 1
ATOM 1590 C CA . ASN A 1 193 ? 5.550 16.729 -44.850 1.00 62.81 193 ASN A CA 1
ATOM 1591 C C . ASN A 1 193 ? 4.468 15.955 -44.078 1.00 62.81 193 ASN A C 1
ATOM 1593 O O . ASN A 1 193 ? 3.288 16.212 -44.291 1.00 62.81 193 ASN A O 1
ATOM 1597 N N . SER A 1 194 ? 4.842 15.074 -43.142 1.00 57.12 194 SER A N 1
ATOM 1598 C CA . SER A 1 194 ? 3.885 14.396 -42.255 1.00 57.12 194 SER A CA 1
ATOM 1599 C C . SER A 1 194 ? 3.352 15.275 -41.121 1.00 57.12 194 SER A C 1
ATOM 1601 O O . SER A 1 194 ? 2.326 14.953 -40.537 1.00 57.12 194 SER A O 1
ATOM 1603 N N . THR A 1 195 ? 4.029 16.378 -40.788 1.00 49.16 195 THR A N 1
ATOM 1604 C CA . THR A 1 195 ? 3.585 17.301 -39.725 1.00 49.16 195 THR A CA 1
ATOM 1605 C C . THR A 1 195 ? 2.594 18.353 -40.249 1.00 49.16 195 THR A C 1
ATOM 1607 O O . THR A 1 195 ? 1.896 18.987 -39.464 1.00 49.16 195 THR A O 1
ATOM 1610 N N . PHE A 1 196 ? 2.496 18.531 -41.573 1.00 45.44 196 PHE A N 1
ATOM 1611 C CA . PHE A 1 196 ? 1.635 19.530 -42.220 1.00 45.44 196 PHE A CA 1
ATOM 1612 C C . PHE A 1 196 ? 0.428 18.947 -42.973 1.00 45.44 196 PHE A C 1
ATOM 1614 O O . PHE A 1 196 ? -0.239 19.676 -43.710 1.00 45.44 196 PHE A O 1
ATOM 1621 N N . THR A 1 197 ? 0.086 17.670 -42.777 1.00 42.22 197 THR A N 1
ATOM 1622 C CA . THR A 1 197 ? -1.238 17.168 -43.166 1.00 42.22 197 THR A CA 1
ATOM 1623 C C . THR A 1 197 ? -2.268 17.689 -42.167 1.00 42.22 197 THR A C 1
ATOM 1625 O O . THR A 1 197 ? -2.525 17.070 -41.138 1.00 42.22 197 THR A O 1
ATOM 1628 N N . PHE A 1 198 ? -2.821 18.867 -42.451 1.00 41.31 198 PHE A N 1
ATOM 1629 C CA . PHE A 1 198 ? -4.102 19.267 -41.883 1.00 41.31 198 PHE A CA 1
ATOM 1630 C C . PHE A 1 198 ? -5.166 18.363 -42.507 1.00 41.31 198 PHE A C 1
ATOM 1632 O O . PHE A 1 198 ? -5.402 18.441 -43.715 1.00 41.31 198 PHE A O 1
ATOM 1639 N N . ASP A 1 199 ? -5.752 17.478 -41.700 1.00 41.19 199 ASP A N 1
ATOM 1640 C CA . ASP A 1 199 ? -6.994 16.803 -42.072 1.00 41.19 199 ASP A CA 1
ATOM 1641 C C . ASP A 1 199 ? -8.066 17.878 -42.366 1.00 41.19 199 ASP A C 1
ATOM 1643 O O . ASP A 1 199 ? -8.164 18.843 -41.598 1.00 41.19 199 ASP A O 1
ATOM 1647 N N . PRO A 1 200 ? -8.811 17.775 -43.484 1.00 50.50 200 PRO A N 1
ATOM 1648 C CA . PRO A 1 200 ? -9.880 18.713 -43.830 1.00 50.50 200 PRO A CA 1
ATOM 1649 C C . PRO A 1 200 ? -11.102 18.615 -42.907 1.00 50.50 200 PRO A C 1
ATOM 1651 O O . PRO A 1 200 ? -11.389 17.510 -42.393 1.00 50.50 200 PRO A O 1
#

Secondary structure (DSSP, 8-state):
--TT--TTSTTGGGHHHHHHHHHHHHHHHHHHHT-S-HHHHHHHHHGGGTS-HHHHHHHHTT-HHHHHHHHHHHHHTTS-TT-TTTTTHHHHHHHHHHHHS-GGGGGG-HHHHHHHH--SHHHHHHHHTT-TT---SS-TT----TTS----B-TTS-BEEEETTTTEEEEB-TTSPBPPHHHHHHHHHHHHHHH-----

Foldseek 3Di:
DLVPADPPHPCPVVSVLLVQLVVLVVVLLVVVLQPLDPVSVVSLVCSVVRRDPVLVVCVVVVPLSSLLSVLLSLLSLQSVCVPVVSHCSSLVSLVVSQVPRDPVCVVSCQLSVLSNVDHDSQSSSCSSVVHPPDDHPHPPPPPPPPPDDPFDADPVRFGWDQDPVVRDIFGADPVGHGQDPVNVVVVVVVVVVVVPPDDD

Organism: NCBI:txid42672

InterPro domains:
  IPR053157 Sterol Uptake Control Transcription Regulator [PTHR47784] (16-113)

pLDDT: mean 85.58, std 15.25, range [41.19, 98.62]